Protein AF-A0A6A5E9G1-F1 (afdb_monomer)

Secondary structure (DSSP, 8-state):
-HHHHHHHHHHHHHHHHTT-TT--HHHHHHHHHHHHHHHHHHHHHHHHHHHHHHHHHHHHHHHHHHHHHHHHHHHH-S------S---------PPPPHHHHHHHHHHHHHTT---S---HHHHHHHHHHHSPPGGGSHHHHTSS--HHHHHHHHHHHHHTTS---HHHHHHHHHHHHHHHTT-PPPPTT-STTTGGG-

Mean predicted aligned error: 19.51 Å

Sequence (199 aa):
MEKMWWKEREKKWKDREKGNRNVTETEYKAKATRDRRRWEKTTAVKIWRESITKMRKEKARDKRRCRAQTVKGKAECLGHHQPSPVKLVHTEGMAGLSSYAVRMARLSAQIFGGVVRPTDSRSMKVVQLFQEPPMAQRKEVYDWYPQHKIYYSMTQKLRFMGLFRDEHEDFKEEMRRLRKLRGKGKPKKGEGKRAGKKK

Organism: Perca fluviatilis (NCBI:txid8168)

Foldseek 3Di:
DVVVVVVVVVVVVVVVCVPPPDDDPVNVVVVVVVVVVVVVVVVVVVVVVVVVVVVVVVVVVVVVVVVVCVVVVVVPPPDDDDDDDDDPPPDDDPPPDDPVNLVVVLVVCVVVVHDNDPDDPVVVVVVVPVVDDDPCPPCCNPCVDPPVVCVVVVQVVCVVVVNHDDPPVVVVVVVQVVCVVVVNHDDDVCPPPVNVVVD

Radius of gyration: 37.14 Å; Cα contacts (8 Å, |Δi|>4): 32; chains: 1; bounding box: 73×55×103 Å

Solvent-accessible surface area (backbone atoms only — not comparable to full-atom values): 12204 Å² total; per-residue (Å²): 114,70,75,56,57,52,54,55,53,52,49,59,47,55,68,65,46,76,82,53,97,79,75,50,74,66,56,51,56,53,48,54,54,51,52,49,54,52,49,52,50,55,49,50,53,47,53,50,53,52,50,52,55,49,52,54,54,47,54,52,48,51,55,49,49,54,52,50,47,58,54,48,56,67,66,68,70,82,75,79,93,69,92,68,80,85,71,82,78,79,73,94,64,97,64,76,79,51,73,64,56,56,51,51,55,34,50,52,20,56,76,72,72,49,80,57,66,96,68,57,80,76,60,51,48,57,58,53,56,69,72,44,82,53,72,74,74,36,62,77,57,68,61,63,65,75,70,57,69,55,56,53,54,49,53,51,51,33,36,76,70,68,78,39,88,59,68,70,59,52,52,52,50,51,56,47,51,56,33,40,75,72,70,65,45,86,65,60,93,74,66,41,82,72,48,70,69,75,107

Nearest PDB structures (foldseek):
  7pnw-assembly1_Z  TM=9.144E-01  e=1.416E-11  Mus musculus
  7nql-assembly1_Ai  TM=8.970E-01  e=1.619E-11  Sus scrofa
  8any-assembly1_AZ  TM=9.101E-01  e=2.591E-11  Homo sapiens
  3j9m-assembly1_AZ  TM=9.077E-01  e=2.492E-09  Homo sapiens
  6neq-assembly1_i  TM=9.001E-01  e=1.665E-09  Bos taurus

Structure (mmCIF, N/CA/C/O backbone):
data_AF-A0A6A5E9G1-F1
#
_entry.id   AF-A0A6A5E9G1-F1
#
loop_
_atom_site.group_PDB
_atom_site.id
_atom_site.type_symbol
_atom_site.label_atom_id
_atom_site.label_alt_id
_atom_site.label_comp_id
_atom_site.label_asym_id
_atom_site.label_entity_id
_atom_site.label_seq_id
_atom_site.pdbx_PDB_ins_code
_atom_site.Cartn_x
_atom_site.Cartn_y
_atom_site.Cartn_z
_atom_site.occupancy
_atom_site.B_iso_or_equiv
_atom_site.auth_seq_id
_atom_site.auth_comp_id
_atom_site.auth_asym_id
_atom_site.auth_atom_id
_atom_site.pdbx_PDB_model_num
ATOM 1 N N . MET A 1 1 ? 26.509 -22.694 36.488 1.00 51.72 1 MET A N 1
ATOM 2 C CA . MET A 1 1 ? 27.414 -21.716 37.139 1.00 51.72 1 MET A CA 1
ATOM 3 C C . MET A 1 1 ? 26.719 -20.419 37.573 1.00 51.72 1 MET A C 1
ATOM 5 O O . MET A 1 1 ? 26.995 -19.957 38.669 1.00 51.72 1 MET A O 1
ATOM 9 N N . GLU A 1 2 ? 25.774 -19.853 36.812 1.00 49.72 2 GLU A N 1
ATOM 10 C CA . GLU A 1 2 ? 25.113 -18.569 37.157 1.00 49.72 2 GLU A CA 1
ATOM 11 C C . GLU A 1 2 ? 24.300 -18.575 38.467 1.00 49.72 2 GLU A C 1
ATOM 13 O O . GLU A 1 2 ? 24.292 -17.585 39.197 1.00 49.72 2 GLU A O 1
ATOM 18 N N . LYS A 1 3 ? 23.663 -19.705 38.811 1.00 51.22 3 LYS A N 1
ATOM 19 C CA . LYS A 1 3 ? 22.905 -19.855 40.068 1.00 51.22 3 LYS A CA 1
ATOM 20 C C . LYS A 1 3 ? 23.791 -19.792 41.323 1.00 51.22 3 LYS A C 1
ATOM 22 O O . LYS A 1 3 ? 23.301 -19.404 42.377 1.00 51.22 3 LYS A O 1
ATOM 27 N N . MET A 1 4 ? 25.073 -20.160 41.218 1.00 56.62 4 MET A N 1
ATOM 28 C CA . MET A 1 4 ? 26.020 -20.110 42.344 1.00 56.62 4 MET A CA 1
ATOM 29 C C . MET A 1 4 ? 26.539 -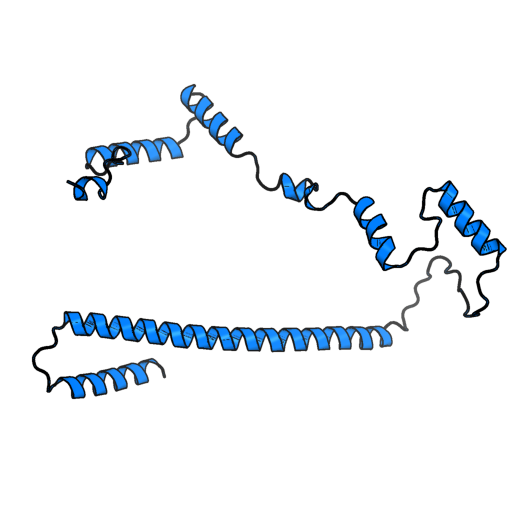18.688 42.571 1.00 56.62 4 MET A C 1
ATOM 31 O O . MET A 1 4 ? 26.530 -18.211 43.701 1.00 56.62 4 MET A O 1
ATOM 35 N N . TRP A 1 5 ? 26.856 -17.971 41.489 1.00 63.62 5 TRP A N 1
ATOM 36 C CA . TRP A 1 5 ? 27.299 -16.575 41.552 1.00 63.62 5 TRP A CA 1
ATOM 37 C C . TRP A 1 5 ? 26.243 -15.645 42.169 1.00 63.62 5 TRP A C 1
ATOM 39 O O . TRP A 1 5 ? 26.570 -14.773 42.973 1.00 63.62 5 TRP A O 1
ATOM 49 N N . TRP A 1 6 ? 24.958 -15.857 41.852 1.00 60.50 6 TRP A N 1
ATOM 50 C CA . TRP A 1 6 ? 23.866 -15.090 42.461 1.00 60.50 6 TRP A CA 1
ATOM 51 C C . TRP A 1 6 ? 23.705 -15.368 43.959 1.00 60.50 6 TRP A C 1
ATOM 53 O O . TRP A 1 6 ? 23.570 -14.417 44.726 1.00 60.50 6 TRP A O 1
ATOM 63 N N . LYS A 1 7 ? 23.796 -16.634 44.390 1.00 69.06 7 LYS A N 1
ATOM 64 C CA . LYS A 1 7 ? 23.714 -17.007 45.813 1.00 69.06 7 LYS A CA 1
ATOM 65 C C . LYS A 1 7 ? 24.861 -16.421 46.641 1.00 69.06 7 LYS A C 1
ATOM 67 O O . LYS A 1 7 ? 24.645 -15.966 47.761 1.00 69.06 7 LYS A O 1
ATOM 72 N N . GLU A 1 8 ? 26.070 -16.391 46.090 1.00 69.62 8 GLU A N 1
ATOM 73 C CA . GLU A 1 8 ? 27.258 -15.863 46.768 1.00 69.62 8 GLU A CA 1
ATOM 74 C C . GLU A 1 8 ? 27.225 -14.330 46.890 1.00 69.62 8 GLU A C 1
ATOM 76 O O . GLU A 1 8 ? 27.566 -13.760 47.929 1.00 69.62 8 GLU A O 1
ATOM 81 N N . ARG A 1 9 ? 26.711 -13.651 45.858 1.00 64.81 9 ARG A N 1
ATOM 82 C CA . ARG A 1 9 ? 26.512 -12.197 45.858 1.00 64.81 9 ARG A CA 1
ATOM 83 C C . ARG A 1 9 ? 25.371 -11.766 46.782 1.00 64.81 9 ARG A C 1
ATOM 85 O O . ARG A 1 9 ? 25.482 -10.736 47.441 1.00 64.81 9 ARG A O 1
ATOM 92 N N . GLU A 1 10 ? 24.313 -12.570 46.866 1.00 64.75 10 GLU A N 1
ATOM 93 C CA . GLU A 1 10 ? 23.197 -12.372 47.795 1.00 64.75 10 GLU A CA 1
ATOM 94 C C . GLU A 1 10 ? 23.641 -12.551 49.256 1.00 64.75 10 GLU A C 1
ATOM 96 O O . GLU A 1 10 ? 23.274 -11.742 50.108 1.00 64.75 10 GLU A O 1
ATOM 101 N N . LYS A 1 11 ? 24.510 -13.534 49.536 1.00 71.25 11 LYS A N 1
ATOM 102 C CA . LYS A 1 11 ? 25.129 -13.742 50.856 1.00 71.25 11 LYS A CA 1
ATOM 103 C C . LYS A 1 11 ? 26.021 -12.560 51.260 1.00 71.25 11 LYS A C 1
ATOM 105 O O . LYS A 1 11 ? 25.801 -11.957 52.305 1.00 71.25 11 LYS A O 1
ATOM 110 N N . LYS A 1 12 ? 26.935 -12.140 50.376 1.00 68.88 12 LYS A N 1
ATOM 111 C CA . LYS A 1 12 ? 27.856 -11.010 50.610 1.00 68.88 12 LYS A CA 1
ATOM 112 C C . LYS A 1 12 ? 27.134 -9.671 50.808 1.00 68.88 12 LYS A C 1
ATOM 114 O O . LYS A 1 12 ? 27.642 -8.785 51.489 1.00 68.88 12 LYS A O 1
ATOM 119 N N . TRP A 1 13 ? 25.958 -9.510 50.204 1.00 62.34 13 TRP A N 1
ATOM 120 C CA . TRP A 1 13 ? 25.121 -8.326 50.379 1.00 62.34 13 TRP A CA 1
ATOM 121 C C . TRP A 1 13 ? 24.325 -8.370 51.694 1.00 62.34 13 TRP A C 1
ATOM 123 O O . TRP A 1 13 ? 24.315 -7.377 52.419 1.00 62.34 13 TRP A O 1
ATOM 133 N N . LYS A 1 14 ? 23.755 -9.531 52.059 1.00 62.75 14 LYS A N 1
ATOM 134 C CA . LYS A 1 14 ? 23.101 -9.750 53.366 1.00 62.75 14 LYS A CA 1
ATOM 135 C C . LYS A 1 14 ? 24.055 -9.529 54.544 1.00 62.75 14 LYS A C 1
ATOM 137 O O . LYS A 1 14 ? 23.643 -8.968 55.554 1.00 62.75 14 LYS A O 1
ATOM 142 N N . ASP A 1 15 ? 25.326 -9.897 54.403 1.00 64.19 15 ASP A N 1
ATOM 143 C CA . ASP A 1 15 ? 26.338 -9.673 55.443 1.00 64.19 15 ASP A CA 1
ATOM 144 C C . ASP A 1 15 ? 26.784 -8.199 55.545 1.00 64.19 15 ASP A C 1
ATOM 146 O O . ASP A 1 15 ? 27.193 -7.756 56.614 1.00 64.19 15 ASP A O 1
ATOM 150 N N . ARG A 1 16 ? 26.638 -7.405 54.471 1.00 61.94 16 ARG A N 1
ATOM 151 C CA . ARG A 1 16 ? 26.974 -5.967 54.447 1.00 61.94 16 ARG A CA 1
ATOM 152 C C . ARG A 1 16 ? 25.869 -5.071 55.017 1.00 61.94 16 ARG A C 1
ATOM 154 O O . ARG A 1 16 ? 26.175 -4.001 55.532 1.00 61.94 16 ARG A O 1
ATOM 161 N N . GLU A 1 17 ? 24.602 -5.484 54.924 1.00 57.06 17 GLU A N 1
ATOM 162 C CA . GLU A 1 17 ? 23.451 -4.693 55.401 1.00 57.06 17 GLU A CA 1
ATOM 163 C C . GLU A 1 17 ? 22.934 -5.085 56.796 1.00 57.06 17 GLU A C 1
ATOM 165 O O . GLU A 1 17 ? 22.152 -4.335 57.373 1.00 57.06 17 GLU A O 1
ATOM 170 N N . LYS A 1 18 ? 23.447 -6.159 57.420 1.00 54.56 18 LYS A N 1
ATOM 171 C CA . LYS A 1 18 ? 23.187 -6.473 58.845 1.00 54.56 18 LYS A CA 1
ATOM 172 C C . LYS A 1 18 ? 23.557 -5.338 59.819 1.00 54.56 18 LYS A C 1
ATOM 174 O O . LYS A 1 18 ? 23.082 -5.340 60.949 1.00 54.56 18 LYS A O 1
ATOM 179 N N . GLY A 1 19 ? 24.372 -4.370 59.392 1.00 54.94 19 GLY A N 1
ATOM 180 C CA . GLY A 1 19 ? 24.720 -3.177 60.170 1.00 54.94 19 GLY A CA 1
ATOM 181 C C . GLY A 1 19 ? 23.793 -1.968 59.983 1.00 54.94 19 GLY A C 1
ATOM 182 O O . GLY A 1 19 ? 23.960 -0.985 60.697 1.00 54.94 19 GLY A O 1
ATOM 183 N N . ASN A 1 20 ? 22.829 -1.999 59.053 1.00 57.06 20 ASN A N 1
ATOM 184 C CA . ASN A 1 20 ? 22.021 -0.828 58.698 1.00 57.06 20 ASN A CA 1
ATOM 185 C C . ASN A 1 20 ? 20.531 -1.103 58.960 1.00 57.06 20 ASN A C 1
ATOM 187 O O . ASN A 1 20 ? 19.831 -1.696 58.145 1.00 57.06 20 ASN A O 1
ATOM 191 N N . ARG A 1 21 ? 20.043 -0.686 60.134 1.00 54.59 21 ARG A N 1
ATOM 192 C CA . ARG A 1 21 ? 18.727 -1.056 60.696 1.00 54.59 21 ARG A CA 1
ATOM 193 C C . ARG A 1 21 ? 17.488 -0.475 59.982 1.00 54.59 21 ARG A C 1
ATOM 195 O O . ARG A 1 21 ? 16.383 -0.718 60.447 1.00 54.59 21 ARG A O 1
ATOM 202 N N . ASN A 1 22 ? 17.642 0.236 58.859 1.00 57.81 22 ASN A N 1
ATOM 203 C CA . ASN A 1 22 ? 16.575 1.065 58.270 1.00 57.81 22 ASN A CA 1
ATOM 204 C C . ASN A 1 22 ? 16.233 0.769 56.795 1.00 57.81 22 ASN A C 1
ATOM 206 O O . ASN A 1 22 ? 15.601 1.601 56.153 1.00 57.81 22 ASN A O 1
ATOM 210 N N . VAL A 1 23 ? 16.629 -0.375 56.224 1.00 58.41 23 VAL A N 1
ATOM 211 C CA . VAL A 1 23 ? 16.223 -0.732 54.848 1.00 58.41 23 VAL A CA 1
ATOM 212 C C . VAL A 1 23 ? 14.938 -1.553 54.896 1.00 58.41 23 VAL A C 1
ATOM 214 O O . VAL A 1 23 ? 14.912 -2.667 55.418 1.00 58.41 23 VAL A O 1
ATOM 217 N N . THR A 1 24 ? 13.856 -1.001 54.348 1.00 65.69 24 THR A N 1
ATOM 218 C CA . THR A 1 24 ? 12.564 -1.700 54.277 1.00 65.69 24 THR A CA 1
ATOM 219 C C . THR A 1 24 ? 12.620 -2.837 53.247 1.00 65.69 24 THR A C 1
ATOM 221 O O . THR A 1 24 ? 13.265 -2.731 52.201 1.00 65.69 24 THR A O 1
ATOM 224 N N . GLU A 1 25 ? 11.916 -3.945 53.496 1.00 63.28 25 GLU A N 1
ATOM 225 C CA . GLU A 1 25 ? 11.906 -5.131 52.616 1.00 63.28 25 GLU A CA 1
ATOM 226 C C . GLU A 1 25 ? 11.485 -4.800 51.163 1.00 63.28 25 GLU A C 1
ATOM 228 O O . GLU A 1 25 ? 11.871 -5.465 50.194 1.00 63.28 25 GLU A O 1
ATOM 233 N N . THR A 1 26 ? 10.725 -3.717 50.998 1.00 65.25 26 THR A N 1
ATOM 234 C CA . THR A 1 26 ? 10.309 -3.134 49.720 1.00 65.25 26 THR A CA 1
ATOM 235 C C . THR A 1 26 ? 11.462 -2.513 48.932 1.00 65.25 26 THR A C 1
ATOM 237 O O . THR A 1 26 ? 11.550 -2.709 47.717 1.00 65.25 26 THR A O 1
ATOM 240 N N . GLU A 1 27 ? 12.383 -1.816 49.596 1.00 70.38 27 GLU A N 1
ATOM 241 C CA . GLU A 1 27 ? 13.568 -1.231 48.958 1.00 70.38 27 GLU A CA 1
ATOM 242 C C . GLU A 1 27 ? 14.562 -2.312 48.535 1.00 70.38 27 GLU A C 1
ATOM 244 O O . GLU A 1 27 ? 15.142 -2.230 47.447 1.00 70.38 27 GLU A O 1
ATOM 249 N N . TYR A 1 28 ? 14.677 -3.384 49.327 1.00 65.62 28 TYR A N 1
ATOM 250 C CA . TYR A 1 28 ? 15.467 -4.558 48.964 1.00 65.62 28 TYR A CA 1
ATOM 251 C C . TYR A 1 28 ? 14.969 -5.202 47.665 1.00 65.62 28 TYR A C 1
ATOM 253 O O . TYR A 1 28 ? 15.734 -5.368 46.707 1.00 65.62 28 TYR A O 1
ATOM 261 N N . LYS A 1 29 ? 13.665 -5.499 47.582 1.00 72.00 29 LYS A N 1
ATOM 262 C CA . LYS A 1 29 ? 13.046 -6.093 46.383 1.00 72.00 29 LYS A CA 1
ATOM 263 C C . LYS A 1 29 ? 13.169 -5.163 45.165 1.00 72.00 29 LYS A C 1
ATOM 265 O O . LYS A 1 29 ? 13.445 -5.623 44.051 1.00 72.00 29 LYS A O 1
ATOM 270 N N . ALA A 1 30 ? 13.052 -3.847 45.355 1.00 74.19 30 ALA A N 1
ATOM 271 C CA . ALA A 1 30 ? 13.231 -2.861 44.287 1.00 74.19 30 ALA A CA 1
ATOM 272 C C . ALA A 1 30 ? 14.689 -2.759 43.787 1.00 74.19 30 ALA A C 1
ATOM 274 O O . ALA A 1 30 ? 14.929 -2.605 42.585 1.00 74.19 30 ALA A O 1
ATOM 275 N N . LYS A 1 31 ? 15.681 -2.881 44.676 1.00 74.94 31 LYS A N 1
ATOM 276 C CA . LYS A 1 31 ? 17.110 -2.852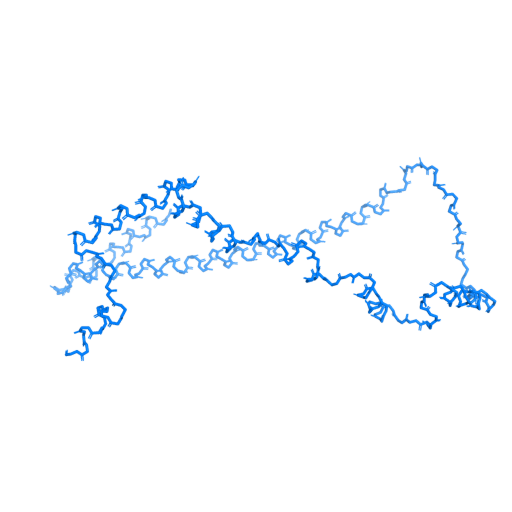 44.320 1.00 74.94 31 LYS A CA 1
ATOM 277 C C . LYS A 1 31 ? 17.546 -4.152 43.637 1.00 74.94 31 LYS A C 1
ATOM 279 O O . LYS A 1 31 ? 18.160 -4.099 42.572 1.00 74.94 31 LYS A O 1
ATOM 284 N N . ALA A 1 32 ? 17.112 -5.303 44.154 1.00 71.56 32 ALA A N 1
ATOM 285 C CA . ALA A 1 32 ? 17.384 -6.617 43.566 1.00 71.56 32 ALA A CA 1
ATOM 286 C C . ALA A 1 32 ? 16.815 -6.754 42.140 1.00 71.56 32 ALA A C 1
ATOM 288 O O . ALA A 1 32 ? 17.486 -7.257 41.237 1.00 71.56 32 ALA A O 1
ATOM 289 N N . THR A 1 33 ? 15.603 -6.243 41.895 1.00 72.62 33 THR A N 1
ATOM 290 C CA . THR A 1 33 ? 15.000 -6.236 40.548 1.00 72.62 33 THR A CA 1
ATOM 291 C C . THR A 1 33 ? 15.724 -5.296 39.581 1.00 72.62 33 THR A C 1
ATOM 293 O O . THR A 1 33 ? 15.878 -5.623 38.401 1.00 72.62 33 THR A O 1
ATOM 296 N N . ARG A 1 34 ? 16.219 -4.147 40.062 1.00 73.50 34 ARG A N 1
ATOM 297 C CA . ARG A 1 34 ? 17.014 -3.201 39.263 1.00 73.50 34 ARG A CA 1
ATOM 298 C C . ARG A 1 34 ? 18.367 -3.794 38.863 1.00 73.50 34 ARG A C 1
ATOM 300 O O . ARG A 1 34 ? 18.748 -3.689 37.695 1.00 73.50 34 ARG A O 1
ATOM 307 N N . ASP A 1 35 ? 19.047 -4.463 39.789 1.00 73.94 35 ASP A N 1
ATOM 308 C CA . ASP A 1 35 ? 20.335 -5.113 39.532 1.00 73.94 35 ASP A CA 1
ATOM 309 C C . ASP A 1 35 ? 20.199 -6.340 38.625 1.00 73.94 35 ASP A C 1
ATOM 311 O O . ASP A 1 35 ? 21.019 -6.524 37.722 1.00 73.94 35 ASP A O 1
ATOM 315 N N . ARG A 1 36 ? 19.115 -7.116 38.763 1.00 69.50 36 ARG A N 1
ATOM 316 C CA . ARG A 1 36 ? 18.784 -8.205 37.833 1.00 69.50 36 ARG A CA 1
ATOM 3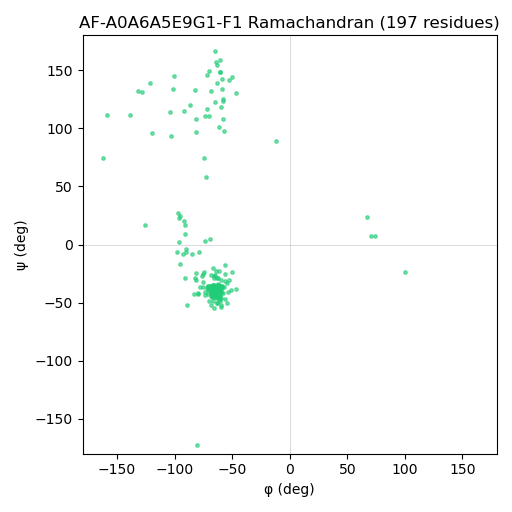17 C C . ARG A 1 36 ? 18.566 -7.694 36.409 1.00 69.50 36 ARG A C 1
ATOM 319 O O . ARG A 1 36 ? 19.201 -8.194 35.487 1.00 69.50 36 ARG A O 1
ATOM 326 N N . ARG A 1 37 ? 17.766 -6.636 36.226 1.00 70.19 37 ARG A N 1
ATOM 327 C CA . ARG A 1 37 ? 17.558 -6.007 34.906 1.00 70.19 37 ARG A CA 1
ATOM 328 C C . ARG A 1 37 ? 18.848 -5.439 34.316 1.00 70.19 37 ARG A C 1
ATOM 330 O O . ARG A 1 37 ? 19.032 -5.467 33.102 1.00 70.19 37 ARG A O 1
ATOM 337 N N . ARG A 1 38 ? 19.740 -4.893 35.148 1.00 73.62 38 ARG A N 1
ATOM 338 C CA . ARG A 1 38 ? 21.049 -4.390 34.703 1.00 73.62 38 ARG A CA 1
ATOM 339 C C . ARG A 1 38 ? 21.941 -5.538 34.226 1.00 73.62 38 ARG A C 1
ATOM 341 O O . ARG A 1 38 ? 22.560 -5.400 33.176 1.00 73.62 38 ARG A O 1
ATOM 348 N N . TRP A 1 39 ? 21.964 -6.656 34.949 1.00 73.19 39 TRP A N 1
ATOM 349 C CA . TRP A 1 39 ? 22.729 -7.845 34.572 1.00 73.19 39 TRP A CA 1
ATOM 350 C C . TRP A 1 39 ? 22.173 -8.532 33.318 1.00 73.19 39 TRP A C 1
ATOM 352 O O . TRP A 1 39 ? 22.950 -8.882 32.435 1.00 73.19 39 TRP A O 1
ATOM 362 N N . GLU A 1 40 ? 20.848 -8.644 33.180 1.00 71.31 40 GLU A N 1
ATOM 363 C CA . GLU A 1 40 ? 20.186 -9.162 31.969 1.00 71.31 40 GLU A CA 1
ATOM 364 C C . GLU A 1 40 ? 20.496 -8.284 30.745 1.00 71.31 40 GLU A C 1
ATOM 366 O O . GLU A 1 40 ? 20.772 -8.793 29.663 1.00 71.31 40 GLU A O 1
ATOM 371 N N . LYS A 1 41 ? 20.547 -6.954 30.911 1.00 74.44 41 LYS A N 1
ATOM 372 C CA . LYS A 1 41 ? 20.967 -6.040 29.837 1.00 74.44 41 LYS A CA 1
ATOM 373 C C . LYS A 1 41 ? 22.430 -6.236 29.445 1.00 74.44 41 LYS A C 1
ATOM 375 O O . LYS A 1 41 ? 22.733 -6.251 28.256 1.00 74.44 41 LYS A O 1
ATOM 380 N N . THR A 1 42 ? 23.346 -6.383 30.403 1.00 77.88 42 THR A N 1
ATOM 381 C CA . THR A 1 42 ? 24.772 -6.559 30.082 1.00 77.88 42 THR A CA 1
ATOM 382 C C . THR A 1 42 ? 25.062 -7.926 29.465 1.00 77.88 42 THR A C 1
ATOM 384 O O . THR A 1 42 ? 25.852 -8.003 28.524 1.00 77.88 42 THR A O 1
ATOM 387 N N . THR A 1 43 ? 24.395 -8.990 29.920 1.00 79.69 43 THR A N 1
ATOM 388 C CA . THR A 1 43 ? 24.488 -10.326 29.303 1.00 79.69 43 THR A CA 1
ATOM 389 C C . THR A 1 43 ? 23.851 -10.356 27.919 1.00 79.69 43 THR A C 1
ATOM 391 O O . THR A 1 43 ? 24.495 -10.829 26.987 1.00 79.69 43 THR A O 1
ATOM 394 N N . ALA A 1 44 ? 22.664 -9.772 27.727 1.00 77.69 44 ALA A N 1
ATOM 395 C CA . ALA A 1 44 ? 22.032 -9.682 26.409 1.00 77.69 44 ALA A CA 1
ATOM 396 C C . ALA A 1 44 ? 22.899 -8.907 25.402 1.00 77.69 44 ALA A C 1
ATOM 398 O O . ALA A 1 44 ? 23.070 -9.342 24.264 1.00 77.69 44 ALA A O 1
ATOM 399 N N . VAL A 1 45 ? 23.518 -7.799 25.826 1.00 77.62 45 VAL A N 1
ATOM 400 C CA . VAL A 1 45 ? 24.459 -7.038 24.985 1.00 77.62 45 VAL A CA 1
ATOM 401 C C . VAL A 1 45 ? 25.701 -7.867 24.643 1.00 77.62 45 VAL A C 1
ATOM 403 O O . VAL A 1 45 ? 26.186 -7.799 23.512 1.00 77.62 45 VAL A O 1
ATOM 406 N N . LYS A 1 46 ? 26.208 -8.676 25.581 1.00 83.44 46 LYS A N 1
ATOM 407 C CA . LYS A 1 46 ? 27.350 -9.569 25.344 1.00 83.44 46 LYS A CA 1
ATOM 408 C C . LYS A 1 46 ? 27.004 -10.675 24.338 1.00 83.44 46 LYS A C 1
ATOM 410 O O . LYS A 1 46 ? 27.714 -10.821 23.346 1.00 83.44 46 LYS A O 1
ATOM 415 N N . ILE A 1 47 ? 25.868 -11.351 24.522 1.00 86.12 47 ILE A N 1
ATOM 416 C CA . ILE A 1 47 ? 25.352 -12.394 23.616 1.00 86.12 47 ILE A CA 1
ATOM 417 C C . ILE A 1 47 ? 25.108 -11.832 22.210 1.00 86.12 47 ILE A C 1
ATOM 419 O O . ILE A 1 47 ? 25.442 -12.468 21.209 1.00 86.12 47 ILE A O 1
ATOM 423 N N . TRP A 1 48 ? 24.566 -10.616 22.109 1.00 85.69 48 TRP A N 1
ATOM 424 C CA . TRP A 1 48 ? 24.336 -9.957 20.825 1.00 85.69 48 TRP A CA 1
ATOM 425 C C . TRP A 1 48 ? 25.649 -9.623 20.100 1.00 85.69 48 TRP A C 1
ATOM 427 O O . TRP A 1 48 ? 25.786 -9.908 18.908 1.00 85.69 48 TRP A O 1
ATOM 437 N N . ARG A 1 49 ? 26.659 -9.099 20.813 1.00 79.44 49 ARG A N 1
ATOM 438 C CA . ARG A 1 49 ? 28.000 -8.853 20.245 1.00 79.44 49 ARG A CA 1
ATOM 439 C C . ARG A 1 49 ? 28.669 -10.150 19.780 1.00 79.44 49 ARG A C 1
ATOM 441 O O . ARG A 1 49 ? 29.222 -10.194 18.681 1.00 79.44 49 ARG A O 1
ATOM 448 N N . GLU A 1 50 ? 28.578 -11.218 20.567 1.00 85.25 50 GLU A N 1
ATOM 449 C CA . GLU A 1 50 ? 29.094 -12.543 20.201 1.00 85.25 50 GLU A CA 1
ATOM 450 C C . GLU A 1 50 ? 28.370 -13.110 18.969 1.00 85.25 50 GLU A C 1
ATOM 452 O O . GLU A 1 50 ? 29.020 -13.569 18.029 1.00 85.25 50 GLU A O 1
ATOM 457 N N . SER A 1 51 ? 27.047 -12.959 18.889 1.00 83.25 51 SER A N 1
ATOM 458 C CA . SER A 1 51 ? 26.252 -13.389 17.730 1.00 83.25 51 SER A CA 1
ATOM 459 C C . SER A 1 51 ? 26.634 -12.637 16.452 1.00 83.25 51 SER A C 1
ATOM 461 O O . SER A 1 51 ? 26.796 -13.249 15.395 1.00 83.25 51 SER A O 1
ATOM 463 N N . ILE A 1 52 ? 26.873 -11.324 16.536 1.00 83.56 52 ILE A N 1
ATOM 464 C CA . ILE A 1 52 ? 27.340 -10.523 15.393 1.00 83.56 52 ILE A CA 1
ATOM 465 C C . ILE A 1 52 ? 28.718 -10.978 14.916 1.00 83.56 52 ILE A C 1
ATOM 467 O O . ILE A 1 52 ? 28.943 -11.115 13.710 1.00 83.56 52 ILE A O 1
ATOM 471 N N . THR A 1 53 ? 29.656 -11.215 15.835 1.00 86.19 53 THR A N 1
ATOM 472 C CA . THR A 1 53 ? 30.998 -11.678 15.452 1.00 86.19 53 THR A CA 1
ATOM 473 C C . THR A 1 53 ? 30.962 -13.086 14.853 1.00 86.19 53 THR A C 1
ATOM 475 O O . THR A 1 53 ? 31.679 -13.344 13.883 1.00 86.19 53 THR A O 1
ATOM 478 N N . LYS A 1 54 ? 30.073 -13.965 15.341 1.00 86.94 54 LYS A N 1
ATOM 479 C CA . LYS A 1 54 ? 29.824 -15.295 14.768 1.00 86.94 54 LYS A CA 1
ATOM 480 C C . LYS A 1 54 ? 29.270 -15.199 13.343 1.00 86.94 54 LYS A C 1
ATOM 482 O O . LYS A 1 54 ? 29.884 -15.757 12.436 1.00 86.94 54 LYS A O 1
ATOM 487 N N . MET A 1 55 ? 28.228 -14.392 13.116 1.00 81.69 55 MET A N 1
ATOM 488 C CA . MET A 1 55 ? 27.665 -14.173 11.774 1.00 81.69 55 MET A CA 1
ATOM 489 C C . MET A 1 55 ? 28.683 -13.591 10.785 1.00 81.69 55 MET A C 1
ATOM 491 O O . MET A 1 55 ? 28.712 -13.977 9.617 1.00 81.69 55 MET A O 1
ATOM 495 N N . ARG A 1 56 ? 29.554 -12.672 11.229 1.00 84.31 56 ARG A N 1
ATOM 496 C CA . ARG A 1 56 ? 30.623 -12.119 10.377 1.00 84.31 56 ARG A CA 1
ATOM 497 C C . ARG A 1 56 ? 31.653 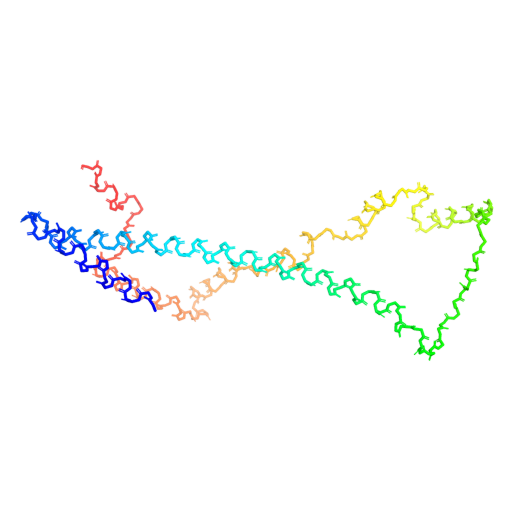-13.183 9.981 1.00 84.31 56 ARG A C 1
ATOM 499 O O . ARG A 1 56 ? 32.061 -13.221 8.822 1.00 84.31 56 ARG A O 1
ATOM 506 N N . LYS A 1 57 ? 32.053 -14.057 10.912 1.00 84.50 57 LYS A N 1
ATOM 507 C CA . LYS A 1 57 ? 32.971 -15.178 10.634 1.00 84.50 57 LYS A CA 1
ATOM 508 C C . LYS A 1 57 ? 32.344 -16.226 9.709 1.00 84.50 57 LYS A C 1
ATOM 510 O O . LYS A 1 57 ? 33.051 -16.809 8.893 1.00 84.50 57 LYS A O 1
ATOM 515 N N . GLU A 1 58 ? 31.042 -16.455 9.830 1.00 84.00 58 GLU A N 1
ATOM 516 C CA . GLU A 1 58 ? 30.285 -17.397 9.000 1.00 84.00 58 GLU A CA 1
ATOM 517 C C . GLU A 1 58 ? 30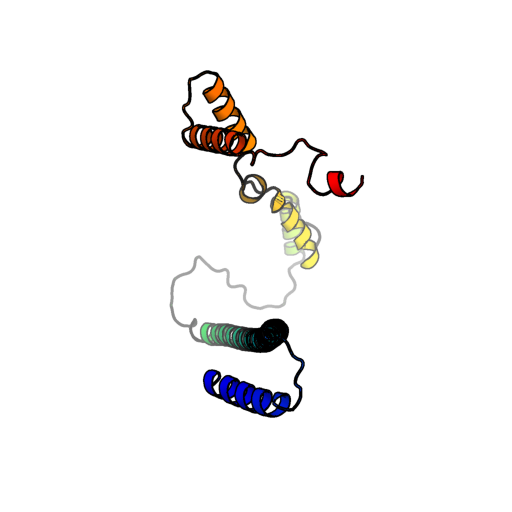.145 -16.888 7.561 1.00 84.00 58 GLU A C 1
ATOM 519 O O . GLU A 1 58 ? 30.598 -17.558 6.639 1.00 84.00 58 GLU A O 1
ATOM 524 N N . LYS A 1 59 ? 29.747 -15.620 7.370 1.00 81.56 59 LYS A N 1
ATOM 525 C CA . LYS A 1 59 ? 29.758 -14.974 6.043 1.00 81.56 59 LYS A CA 1
ATOM 526 C C . LYS A 1 59 ? 31.141 -14.974 5.382 1.00 81.56 59 LYS A C 1
ATOM 528 O O . LYS A 1 59 ? 31.247 -15.119 4.165 1.00 81.56 59 LYS A O 1
ATOM 533 N N . ALA A 1 60 ? 32.215 -14.806 6.158 1.00 78.19 60 ALA A N 1
ATOM 534 C CA . ALA A 1 60 ? 33.579 -14.892 5.634 1.00 78.19 60 ALA A CA 1
ATOM 535 C C . ALA A 1 60 ? 33.950 -16.323 5.198 1.00 78.19 60 ALA A C 1
ATOM 537 O O . ALA A 1 60 ? 34.649 -16.487 4.195 1.00 78.19 60 ALA A O 1
ATOM 538 N N . ARG A 1 61 ? 33.465 -17.350 5.912 1.00 73.31 61 ARG A N 1
ATOM 539 C CA . ARG A 1 61 ? 33.612 -18.763 5.528 1.00 73.31 61 ARG A CA 1
ATOM 540 C C . ARG A 1 61 ? 32.823 -19.092 4.263 1.00 73.31 61 ARG A C 1
ATOM 542 O O . ARG A 1 61 ? 33.408 -19.667 3.350 1.00 73.31 61 ARG A O 1
ATOM 549 N N . ASP A 1 62 ? 31.577 -18.643 4.152 1.00 76.50 62 ASP A N 1
ATOM 550 C CA . ASP A 1 62 ? 30.751 -18.866 2.957 1.00 76.50 62 ASP A CA 1
ATOM 551 C C . ASP A 1 62 ? 31.346 -18.191 1.723 1.00 76.50 62 ASP A C 1
ATOM 553 O O . ASP A 1 62 ? 31.441 -18.798 0.658 1.00 76.50 62 ASP A O 1
ATOM 557 N N . LYS A 1 63 ? 31.875 -16.970 1.871 1.00 74.88 63 LYS A N 1
ATOM 558 C CA . LYS A 1 63 ? 32.561 -16.273 0.774 1.00 74.88 63 LYS A CA 1
ATOM 559 C C . LYS A 1 63 ? 33.824 -17.012 0.309 1.00 74.88 63 LYS A C 1
ATOM 561 O O . LYS A 1 63 ? 34.121 -17.013 -0.886 1.00 74.88 63 LYS A O 1
ATOM 566 N N . ARG A 1 64 ? 34.557 -17.663 1.225 1.00 71.56 64 ARG A N 1
ATOM 567 C CA . ARG A 1 64 ? 35.689 -18.546 0.882 1.00 71.56 64 ARG A CA 1
ATOM 568 C C . ARG A 1 64 ? 35.219 -19.848 0.228 1.00 71.56 64 ARG A C 1
ATOM 570 O O . ARG A 1 64 ? 35.845 -20.272 -0.736 1.00 71.56 64 ARG A O 1
ATOM 577 N N . ARG A 1 65 ? 34.115 -20.444 0.693 1.00 67.94 65 ARG A N 1
ATOM 578 C CA . ARG A 1 65 ? 33.536 -21.677 0.132 1.00 67.94 65 ARG A CA 1
ATOM 579 C C . ARG A 1 65 ? 33.003 -21.465 -1.288 1.00 67.94 65 ARG A C 1
ATOM 581 O O . ARG A 1 65 ? 33.339 -22.257 -2.159 1.00 67.94 65 ARG A O 1
ATOM 588 N N . CYS A 1 66 ? 32.305 -20.357 -1.549 1.00 60.03 66 CYS A N 1
ATOM 589 C CA . CYS A 1 66 ? 31.903 -19.962 -2.904 1.00 60.03 66 CYS A CA 1
ATOM 590 C C . CYS A 1 66 ? 33.114 -19.739 -3.816 1.00 60.03 66 CYS A C 1
ATOM 592 O O . CYS A 1 66 ? 33.125 -20.242 -4.933 1.00 60.03 66 CYS A O 1
ATOM 594 N N . ARG A 1 67 ? 34.167 -19.048 -3.341 1.00 59.91 67 ARG A N 1
ATOM 595 C CA . ARG A 1 67 ? 35.405 -18.887 -4.127 1.00 59.91 67 ARG A CA 1
ATOM 596 C C . ARG A 1 67 ? 36.080 -20.227 -4.426 1.00 59.91 67 ARG A C 1
ATOM 598 O O . ARG A 1 67 ? 36.490 -20.450 -5.560 1.00 59.91 67 ARG A O 1
ATOM 605 N N . ALA A 1 68 ? 36.160 -21.127 -3.447 1.00 59.91 68 ALA A N 1
ATOM 606 C CA . ALA A 1 68 ? 36.728 -22.460 -3.633 1.00 59.91 68 ALA A CA 1
ATOM 607 C C . ALA A 1 68 ? 35.901 -23.313 -4.611 1.00 59.91 68 ALA A C 1
ATOM 609 O O . ALA A 1 68 ? 36.480 -24.008 -5.437 1.00 59.91 68 ALA A O 1
ATOM 610 N N . GLN A 1 69 ? 34.568 -23.208 -4.581 1.00 59.69 69 GLN A N 1
ATOM 611 C CA . GLN A 1 69 ? 33.679 -23.870 -5.541 1.00 59.69 69 GLN A CA 1
ATOM 612 C C . GLN A 1 69 ? 33.803 -23.293 -6.954 1.00 59.69 69 GLN A C 1
ATOM 614 O O . GLN A 1 69 ? 33.789 -24.061 -7.904 1.00 59.69 69 GLN A O 1
ATOM 619 N N . THR A 1 70 ? 34.017 -21.984 -7.130 1.00 56.94 70 THR A N 1
ATOM 620 C CA . THR A 1 70 ? 34.320 -21.426 -8.463 1.00 56.94 70 THR A CA 1
ATOM 621 C C . THR A 1 70 ? 35.688 -21.840 -9.002 1.00 56.94 70 THR A C 1
ATOM 623 O O . THR A 1 70 ? 35.857 -21.871 -10.214 1.00 56.94 70 THR A O 1
ATOM 626 N N . VAL A 1 71 ? 36.661 -22.165 -8.142 1.00 56.12 71 VAL A N 1
ATOM 627 C CA . VAL A 1 71 ? 37.988 -22.648 -8.572 1.00 56.12 71 VAL A CA 1
ATOM 628 C C . VAL A 1 71 ? 37.959 -24.156 -8.854 1.00 56.12 71 VAL A C 1
ATOM 630 O O . VAL A 1 71 ? 38.461 -24.576 -9.890 1.00 56.12 71 VAL A O 1
ATOM 633 N N . LYS A 1 72 ? 37.298 -24.964 -8.007 1.00 51.06 72 LYS A N 1
ATOM 634 C CA . LYS A 1 72 ? 37.079 -26.404 -8.253 1.00 51.06 72 LYS A CA 1
ATOM 635 C C . LYS A 1 72 ? 36.118 -26.678 -9.409 1.00 51.06 72 LYS A C 1
ATOM 637 O O . LYS A 1 72 ? 36.425 -27.499 -10.258 1.00 51.06 72 LYS A O 1
ATOM 642 N N . GLY A 1 73 ? 35.019 -25.933 -9.515 1.00 44.50 73 GLY A N 1
ATOM 643 C CA . GLY A 1 73 ? 34.087 -26.020 -10.643 1.00 44.50 73 GLY A CA 1
ATOM 644 C C . GLY A 1 73 ? 34.717 -25.601 -11.975 1.00 44.50 73 GLY A C 1
ATOM 645 O O . GLY A 1 73 ? 34.284 -26.065 -13.022 1.00 44.50 73 GLY A O 1
ATOM 646 N N . LYS A 1 74 ? 35.791 -24.795 -11.951 1.00 44.44 74 LYS A N 1
ATOM 647 C CA . LYS A 1 74 ? 36.616 -24.526 -13.141 1.00 44.44 74 LYS A CA 1
ATOM 648 C C . LYS A 1 74 ? 37.535 -25.694 -13.515 1.00 44.44 74 LYS A C 1
ATOM 650 O O . LYS A 1 74 ? 37.896 -25.798 -14.679 1.00 44.44 74 LYS A O 1
ATOM 655 N N . ALA A 1 75 ? 37.908 -26.545 -12.558 1.00 46.31 75 ALA A N 1
ATOM 656 C CA . ALA A 1 75 ? 38.770 -27.707 -12.775 1.00 46.31 75 ALA A CA 1
ATOM 657 C C . ALA A 1 75 ? 37.982 -28.993 -13.105 1.00 46.31 75 ALA A C 1
ATOM 659 O O . ALA A 1 75 ? 38.486 -29.835 -13.836 1.00 46.31 75 ALA A O 1
ATOM 660 N N . GLU A 1 76 ? 36.743 -29.137 -12.622 1.00 43.38 76 GLU A N 1
ATOM 661 C CA . GLU A 1 76 ? 35.936 -30.362 -12.788 1.00 43.38 76 GLU A CA 1
ATOM 662 C C . GLU A 1 76 ? 35.005 -30.345 -14.025 1.00 43.38 76 GLU A C 1
ATOM 664 O O . GLU A 1 76 ? 34.453 -31.377 -14.386 1.00 43.38 76 GLU A O 1
ATOM 669 N N . CYS A 1 77 ? 34.864 -29.221 -14.744 1.00 36.81 77 CYS A N 1
ATOM 670 C CA . CYS A 1 77 ? 34.003 -29.130 -15.942 1.00 36.81 77 CYS A CA 1
ATOM 671 C C . CYS A 1 77 ? 34.704 -29.454 -17.282 1.00 36.81 77 CYS A C 1
ATOM 673 O O . CYS A 1 77 ? 34.169 -29.121 -18.338 1.00 36.81 77 CYS A O 1
ATOM 675 N N . LEU A 1 78 ? 35.880 -30.095 -17.274 1.00 47.38 78 LEU A N 1
ATOM 676 C CA . LEU A 1 78 ? 36.607 -30.504 -18.494 1.00 47.38 78 LEU A CA 1
ATOM 677 C C . LEU A 1 78 ? 36.375 -31.967 -18.908 1.00 47.38 78 LEU A C 1
ATOM 679 O O . LEU A 1 78 ? 37.205 -32.563 -19.588 1.00 47.38 78 LEU A O 1
ATOM 683 N N . GLY A 1 79 ? 35.234 -32.556 -18.557 1.00 47.16 79 GLY A N 1
ATOM 684 C CA . GLY A 1 79 ? 34.932 -33.915 -18.993 1.00 47.16 79 GLY A CA 1
ATOM 685 C C . GLY A 1 79 ? 33.465 -34.269 -18.880 1.00 47.16 79 GLY A C 1
ATOM 686 O O . GLY A 1 79 ? 33.115 -35.012 -17.986 1.00 47.16 79 GLY A O 1
ATOM 687 N N . HIS A 1 80 ? 32.621 -33.757 -19.776 1.00 40.09 80 HIS A N 1
ATOM 688 C CA . HIS A 1 80 ? 31.410 -34.450 -20.227 1.00 40.09 80 HIS A CA 1
ATOM 689 C C . HIS A 1 80 ? 30.976 -33.867 -21.577 1.00 40.09 80 HIS A C 1
ATOM 691 O O . HIS A 1 80 ? 30.583 -32.708 -21.700 1.00 40.09 80 HIS A O 1
ATOM 697 N N . HIS A 1 81 ? 31.109 -34.706 -22.599 1.00 50.03 81 HIS A N 1
ATOM 698 C CA . HIS A 1 81 ? 30.729 -34.460 -23.979 1.00 50.03 81 HIS A CA 1
ATOM 699 C C . HIS A 1 81 ? 29.196 -34.464 -24.089 1.00 50.03 81 HIS A C 1
ATOM 701 O O . HIS A 1 81 ? 28.555 -35.485 -23.857 1.00 50.03 81 HIS A O 1
ATOM 707 N N . GLN A 1 82 ? 28.613 -33.326 -24.459 1.00 41.16 82 GLN A N 1
ATOM 708 C CA . GLN A 1 82 ? 27.266 -33.209 -25.022 1.00 41.16 82 GLN A CA 1
ATOM 709 C C . GLN A 1 82 ? 27.387 -32.311 -26.262 1.00 41.16 82 GLN A C 1
ATOM 711 O O . GLN A 1 82 ? 28.042 -31.265 -26.174 1.00 41.16 82 GLN A O 1
ATOM 716 N N . PRO A 1 83 ? 26.822 -32.694 -27.421 1.00 44.03 83 PRO A N 1
ATOM 717 C CA . PRO A 1 83 ? 26.946 -31.910 -28.639 1.00 44.03 83 PRO A CA 1
ATOM 718 C C . PRO A 1 83 ? 26.123 -30.625 -28.503 1.00 44.03 83 PRO A C 1
ATOM 720 O O . PRO A 1 83 ? 24.896 -30.634 -28.438 1.00 44.03 83 PRO A O 1
ATOM 723 N N . SER A 1 84 ? 26.825 -29.498 -28.416 1.00 43.28 84 SER A N 1
ATOM 724 C CA . SER A 1 84 ? 26.231 -28.165 -28.453 1.00 43.28 84 SER A CA 1
ATOM 725 C C . SER A 1 84 ? 25.703 -27.829 -29.851 1.00 43.28 84 SER A C 1
ATOM 727 O O . SER A 1 84 ? 26.338 -28.228 -30.830 1.00 43.28 84 SER A O 1
ATOM 729 N N . PRO A 1 85 ? 24.637 -27.014 -29.969 1.00 46.28 85 PRO A N 1
ATOM 730 C CA . PRO A 1 85 ? 24.281 -26.395 -31.239 1.00 46.28 85 PRO A CA 1
ATOM 731 C C . PRO A 1 85 ? 25.484 -25.573 -31.700 1.00 46.28 85 PRO A C 1
ATOM 733 O O . PRO A 1 85 ? 26.015 -24.791 -30.912 1.00 46.28 85 PRO A O 1
ATOM 736 N N . VAL A 1 86 ? 25.943 -25.848 -32.925 1.00 47.50 86 VAL A N 1
ATOM 737 C CA . VAL A 1 86 ? 27.021 -25.176 -33.671 1.00 47.50 86 VAL A CA 1
ATOM 738 C C . VAL A 1 86 ? 27.468 -23.856 -33.037 1.00 47.50 86 VAL A C 1
ATOM 740 O O . VAL A 1 86 ? 26.960 -22.774 -33.323 1.00 47.50 86 VAL A O 1
ATOM 743 N N . LYS A 1 87 ? 28.442 -23.965 -32.130 1.00 37.00 87 LYS A N 1
ATOM 744 C CA . LYS A 1 87 ? 29.159 -22.820 -31.589 1.00 37.00 87 LYS A CA 1
ATOM 745 C C . LYS A 1 87 ? 30.086 -22.353 -32.698 1.00 37.00 87 LYS A C 1
ATOM 747 O O . LYS A 1 87 ? 31.041 -23.053 -33.023 1.00 37.00 87 LYS A O 1
ATOM 752 N N . LEU A 1 88 ? 29.804 -21.182 -33.266 1.00 39.03 88 LEU A N 1
ATOM 753 C CA . LEU A 1 88 ? 30.801 -20.415 -34.004 1.00 39.03 88 LEU A CA 1
ATOM 754 C C . LEU A 1 88 ? 31.971 -20.158 -33.053 1.00 39.03 88 LEU A C 1
ATOM 756 O O . LEU A 1 88 ? 31.925 -19.279 -32.188 1.00 39.03 88 LEU A O 1
ATOM 760 N N . VAL A 1 89 ? 32.989 -21.000 -33.190 1.00 40.34 89 VAL A N 1
ATOM 761 C CA . VAL A 1 89 ? 34.294 -20.867 -32.560 1.00 40.34 89 VAL A CA 1
ATOM 762 C C . VAL A 1 89 ? 34.882 -19.563 -33.084 1.00 40.34 89 VAL A C 1
ATOM 764 O O . VAL A 1 89 ? 35.327 -19.483 -34.224 1.00 40.34 89 VAL A O 1
ATOM 767 N N . HIS A 1 90 ? 34.821 -18.509 -32.277 1.00 36.97 90 HIS A N 1
ATOM 768 C CA . HIS A 1 90 ? 35.617 -17.318 -32.524 1.00 36.97 90 HIS A CA 1
ATOM 769 C C . HIS A 1 90 ? 37.006 -17.621 -31.969 1.00 36.97 90 HIS A C 1
ATOM 771 O O . HIS A 1 90 ? 37.238 -17.559 -30.764 1.00 36.97 90 HIS A O 1
ATOM 777 N N . THR A 1 91 ? 37.891 -18.051 -32.861 1.00 42.06 91 THR A N 1
ATOM 778 C CA . THR A 1 91 ? 39.333 -18.134 -32.639 1.00 42.06 91 THR A CA 1
ATOM 779 C C . THR A 1 91 ? 39.868 -16.750 -32.292 1.00 42.06 91 THR A C 1
ATOM 781 O O . THR A 1 91 ? 39.531 -15.765 -32.952 1.00 42.06 91 THR A O 1
ATOM 784 N N . GLU A 1 92 ? 40.705 -16.682 -31.262 1.00 44.62 92 GLU A N 1
ATOM 785 C CA . GLU A 1 92 ? 41.446 -15.487 -30.879 1.00 44.62 92 GLU A CA 1
ATOM 786 C C . GLU A 1 92 ? 42.322 -15.005 -32.042 1.00 44.62 92 GLU A C 1
ATOM 788 O O . GLU A 1 92 ? 43.341 -15.595 -32.384 1.00 44.62 92 GLU A O 1
ATOM 793 N N . GLY A 1 93 ? 41.909 -13.890 -32.633 1.00 40.12 93 GLY A N 1
ATOM 794 C CA . GLY A 1 93 ? 42.758 -12.980 -33.377 1.00 40.12 93 GLY A CA 1
ATOM 795 C C . GLY A 1 93 ? 42.325 -11.577 -32.987 1.00 40.12 93 GLY A C 1
ATOM 796 O O . GLY A 1 93 ? 41.215 -11.166 -33.318 1.00 40.12 93 GLY A O 1
ATOM 797 N N . MET A 1 94 ? 43.164 -10.833 -32.261 1.00 47.91 94 MET A N 1
ATOM 798 C CA . MET A 1 94 ? 42.943 -9.403 -32.014 1.00 47.91 94 MET A CA 1
ATOM 799 C C . MET A 1 94 ? 43.222 -8.592 -33.289 1.00 47.91 94 MET A C 1
ATOM 801 O O . MET A 1 94 ? 44.057 -7.694 -33.310 1.00 47.91 94 MET A O 1
ATOM 805 N N . ALA A 1 95 ? 42.513 -8.909 -34.369 1.00 53.69 95 ALA A N 1
ATOM 806 C CA . ALA A 1 95 ? 42.264 -7.973 -35.446 1.00 53.69 95 ALA A CA 1
ATOM 807 C C . ALA A 1 95 ? 41.003 -7.200 -35.046 1.00 53.69 95 ALA A C 1
ATOM 809 O O . ALA A 1 95 ? 39.955 -7.799 -34.799 1.00 53.69 95 ALA A O 1
ATOM 810 N N . GLY A 1 96 ? 41.101 -5.875 -34.917 1.00 70.31 96 GLY A N 1
ATOM 811 C CA . GLY A 1 96 ? 39.923 -5.040 -34.684 1.00 70.31 96 GLY A CA 1
ATOM 812 C C . GLY A 1 96 ? 38.822 -5.368 -35.699 1.00 70.31 96 GLY A C 1
ATOM 813 O O . GLY A 1 96 ? 39.114 -5.696 -36.849 1.00 70.31 96 GLY A O 1
ATOM 814 N N . LEU A 1 97 ? 37.557 -5.308 -35.271 1.00 78.50 97 LEU A N 1
ATOM 815 C CA . LEU A 1 97 ? 36.405 -5.532 -36.151 1.00 78.50 97 LEU A CA 1
ATOM 816 C C . LEU A 1 97 ? 36.579 -4.746 -37.459 1.00 78.50 97 LEU A C 1
ATOM 818 O O . LEU A 1 97 ? 36.856 -3.545 -37.427 1.00 78.50 97 LEU A O 1
ATOM 822 N N . SER A 1 98 ? 36.385 -5.413 -38.603 1.00 91.69 98 SER A N 1
ATOM 823 C CA . SER A 1 98 ? 36.429 -4.752 -39.911 1.00 91.69 98 SER A CA 1
ATOM 824 C C . SER A 1 98 ? 35.496 -3.539 -39.926 1.00 91.69 98 SER A C 1
ATOM 826 O O . SER A 1 98 ? 34.384 -3.587 -39.391 1.00 91.69 98 SER A O 1
ATOM 828 N N . SER A 1 99 ? 35.917 -2.450 -40.578 1.00 90.81 99 SER A N 1
ATOM 829 C CA . SER A 1 99 ? 35.111 -1.225 -40.673 1.00 90.81 99 SER A CA 1
ATOM 830 C C . SER A 1 99 ? 33.708 -1.499 -41.234 1.00 90.81 99 SER A C 1
ATOM 832 O O . SER A 1 99 ? 32.739 -0.869 -40.812 1.00 90.81 99 SER A O 1
ATOM 834 N N . TYR A 1 100 ? 33.582 -2.477 -42.139 1.00 94.12 100 TYR A N 1
ATOM 835 C CA . TYR A 1 100 ? 32.304 -2.940 -42.673 1.00 94.12 100 TYR A CA 1
ATOM 836 C C . TYR A 1 100 ? 31.434 -3.610 -41.603 1.00 94.12 100 TYR A C 1
ATOM 838 O O . TYR A 1 100 ? 30.262 -3.264 -41.478 1.00 94.12 100 TYR A O 1
ATOM 846 N N . ALA A 1 101 ? 32.007 -4.489 -40.776 1.00 93.06 101 ALA A N 1
ATOM 847 C CA . ALA A 1 101 ? 31.288 -5.159 -39.693 1.00 93.06 101 ALA A CA 1
ATOM 848 C C . ALA A 1 101 ? 30.731 -4.153 -38.670 1.00 93.06 101 ALA A C 1
ATOM 850 O O . ALA A 1 101 ? 29.585 -4.273 -38.243 1.00 93.06 101 ALA A O 1
ATOM 851 N N . VAL A 1 102 ? 31.493 -3.102 -38.343 1.00 91.06 102 VAL A N 1
ATOM 852 C CA . VAL A 1 102 ? 31.022 -2.017 -37.461 1.00 91.06 102 VAL A CA 1
ATOM 853 C C . VAL A 1 102 ? 29.871 -1.228 -38.101 1.00 91.06 102 VAL A C 1
ATOM 855 O O . VAL A 1 102 ? 28.915 -0.874 -37.409 1.00 91.06 102 VAL A O 1
ATOM 858 N N . ARG A 1 103 ? 29.922 -0.966 -39.418 1.00 93.25 103 ARG A N 1
ATOM 859 C CA . ARG A 1 103 ? 28.815 -0.318 -40.149 1.00 93.25 103 ARG A CA 1
ATOM 860 C C . ARG A 1 103 ? 27.561 -1.193 -40.166 1.00 93.25 103 ARG A C 1
ATOM 862 O O . ARG A 1 103 ? 26.479 -0.676 -39.908 1.00 93.25 103 ARG A O 1
ATOM 869 N N . MET A 1 104 ? 27.712 -2.497 -40.392 1.00 95.06 104 MET A N 1
ATOM 870 C CA . MET A 1 104 ? 26.600 -3.452 -40.355 1.00 95.06 104 MET A CA 1
ATOM 871 C C . MET A 1 104 ? 25.972 -3.548 -38.962 1.00 95.06 104 MET A C 1
ATOM 873 O O . MET A 1 104 ? 24.753 -3.476 -38.852 1.00 95.06 104 MET A O 1
ATOM 877 N N . ALA A 1 105 ? 26.778 -3.595 -37.896 1.00 92.44 105 ALA A N 1
ATOM 878 C CA . ALA A 1 105 ? 26.281 -3.624 -36.517 1.00 92.44 105 ALA A CA 1
ATOM 879 C C . ALA A 1 105 ? 25.505 -2.349 -36.130 1.00 92.44 105 ALA A C 1
ATOM 881 O O . ALA A 1 105 ? 24.483 -2.415 -35.444 1.00 92.44 105 ALA A O 1
ATOM 882 N N . ARG A 1 106 ? 25.960 -1.173 -36.590 1.00 93.94 106 ARG A N 1
ATOM 883 C CA . ARG A 1 106 ? 25.234 0.095 -36.393 1.00 93.94 106 ARG A CA 1
ATOM 884 C C . ARG A 1 106 ? 23.921 0.120 -37.168 1.00 93.94 106 ARG A C 1
ATOM 886 O O . ARG A 1 106 ? 22.905 0.517 -36.606 1.00 93.94 106 ARG A O 1
ATOM 893 N N . LEU A 1 107 ? 23.944 -0.324 -38.425 1.00 95.44 107 LEU A N 1
ATOM 894 C CA . LEU A 1 107 ? 22.756 -0.397 -39.271 1.00 95.44 107 LEU A CA 1
ATOM 895 C C . LEU A 1 107 ? 21.702 -1.329 -38.662 1.00 95.44 107 LEU A C 1
ATOM 897 O O . LEU A 1 107 ? 20.551 -0.929 -38.526 1.00 95.44 107 LEU A O 1
ATOM 901 N N . SER A 1 108 ? 22.089 -2.527 -38.215 1.00 96.12 108 SER A N 1
ATOM 902 C CA . SER A 1 108 ? 21.160 -3.447 -37.551 1.00 96.12 108 SER A CA 1
ATOM 903 C C . SER A 1 108 ? 20.587 -2.851 -36.264 1.00 96.12 108 SER A C 1
ATOM 905 O O . SER A 1 108 ? 19.385 -2.942 -36.035 1.00 96.12 108 SER A O 1
ATOM 907 N N . ALA A 1 109 ? 21.410 -2.185 -35.444 1.00 94.75 109 ALA A N 1
ATOM 908 C CA . ALA A 1 109 ? 20.925 -1.517 -34.236 1.00 94.75 109 ALA A CA 1
ATOM 909 C C . ALA A 1 109 ? 19.920 -0.401 -34.563 1.00 94.75 109 ALA A C 1
ATOM 911 O O . ALA A 1 109 ? 18.950 -0.232 -33.836 1.00 94.75 109 ALA A O 1
ATOM 912 N N . GLN A 1 110 ? 20.109 0.327 -35.665 1.00 95.31 110 GLN A N 1
ATOM 913 C CA . GLN A 1 110 ? 19.184 1.372 -36.095 1.00 95.31 110 GLN A CA 1
ATOM 914 C C . GLN A 1 110 ? 17.860 0.799 -36.619 1.00 95.31 110 GLN A C 1
ATOM 916 O O . GLN A 1 110 ? 16.803 1.310 -36.262 1.00 95.31 110 GLN A O 1
ATOM 921 N N . ILE A 1 111 ? 17.912 -0.272 -37.418 1.00 97.31 111 ILE A N 1
ATOM 922 C CA . ILE A 1 111 ? 16.720 -0.940 -37.966 1.00 97.31 111 ILE A CA 1
ATOM 923 C C . ILE A 1 111 ? 15.859 -1.526 -36.842 1.00 97.31 111 ILE A C 1
ATOM 925 O O . ILE A 1 111 ? 14.644 -1.357 -36.845 1.00 97.31 111 ILE A O 1
ATOM 929 N N . PHE A 1 112 ? 16.482 -2.182 -35.861 1.00 96.69 112 PHE A N 1
ATOM 930 C CA . PHE A 1 112 ? 15.769 -2.845 -34.766 1.00 96.69 112 PHE A CA 1
ATOM 931 C C . PHE A 1 112 ? 15.545 -1.951 -33.532 1.00 96.69 112 PHE A C 1
ATOM 933 O O . PHE A 1 112 ? 15.121 -2.449 -32.492 1.00 96.69 112 PHE A O 1
ATOM 940 N N . GLY A 1 113 ? 15.834 -0.644 -33.612 1.00 93.75 113 GLY A N 1
ATOM 941 C CA . GLY A 1 113 ? 15.605 0.303 -32.509 1.00 93.75 113 GLY A CA 1
ATOM 942 C C . GLY A 1 113 ? 16.486 0.080 -31.269 1.00 93.75 113 GLY A C 1
ATOM 943 O O . GLY A 1 113 ? 16.118 0.466 -30.162 1.00 93.75 113 GLY A O 1
ATOM 944 N N . GLY A 1 114 ? 17.642 -0.561 -31.437 1.00 91.81 114 GLY A N 1
ATOM 945 C CA . GLY A 1 114 ? 18.657 -0.739 -30.404 1.00 91.81 114 GLY A CA 1
ATOM 946 C C . GLY A 1 114 ? 19.551 0.493 -30.202 1.00 91.81 114 GLY A C 1
ATOM 947 O O . GLY A 1 114 ? 19.352 1.568 -30.768 1.00 91.81 114 GLY A O 1
ATOM 948 N N . VAL A 1 115 ? 20.593 0.337 -29.383 1.00 94.38 115 VAL A N 1
ATOM 949 C CA . VAL A 1 115 ? 21.527 1.429 -29.067 1.00 94.38 115 VAL A CA 1
ATOM 950 C C . VAL A 1 115 ? 22.567 1.578 -30.186 1.00 94.38 115 VAL A C 1
ATOM 952 O O . VAL A 1 115 ? 23.466 0.754 -30.319 1.00 94.38 115 VAL A O 1
ATOM 955 N N . VAL A 1 116 ? 22.458 2.644 -30.988 1.00 93.81 116 VAL A N 1
ATOM 956 C CA . VAL A 1 116 ? 23.344 2.898 -32.148 1.00 93.81 116 VAL A CA 1
ATOM 957 C C . VAL A 1 116 ? 24.716 3.449 -31.741 1.00 93.81 116 VAL A C 1
ATOM 959 O O . VAL A 1 116 ? 25.735 3.145 -32.366 1.00 93.81 116 VAL A O 1
ATOM 962 N N . ARG A 1 117 ? 24.764 4.292 -30.703 1.00 91.06 117 ARG A N 1
ATOM 963 C CA . ARG A 1 117 ? 26.020 4.894 -30.235 1.00 91.06 117 ARG A CA 1
ATOM 964 C C . ARG A 1 117 ? 26.765 3.910 -29.330 1.00 91.06 117 ARG A C 1
ATOM 966 O O . ARG A 1 117 ? 26.145 3.367 -28.416 1.00 91.06 117 ARG A O 1
ATOM 973 N N . PRO A 1 118 ? 28.082 3.705 -29.521 1.00 89.62 118 PRO A N 1
ATOM 974 C CA . PRO A 1 118 ? 28.860 2.890 -28.599 1.00 89.62 118 PRO A CA 1
ATOM 975 C C . PRO A 1 118 ? 28.780 3.531 -27.213 1.00 89.62 118 PRO A C 1
ATOM 977 O O . PRO A 1 118 ? 29.149 4.689 -27.026 1.00 89.62 118 PRO A O 1
ATOM 980 N N . THR A 1 119 ? 28.216 2.794 -26.266 1.00 92.38 119 THR A N 1
ATOM 981 C CA . THR A 1 119 ? 27.820 3.306 -24.955 1.00 92.38 119 THR A CA 1
ATOM 982 C C . THR A 1 119 ? 28.552 2.511 -23.878 1.00 92.38 119 THR A C 1
ATOM 984 O O . THR A 1 119 ? 28.698 1.297 -24.010 1.00 92.38 119 THR A O 1
ATOM 987 N N . ASP A 1 120 ? 29.035 3.178 -22.822 1.00 94.50 120 ASP A N 1
ATOM 988 C CA . ASP A 1 120 ? 29.676 2.490 -21.693 1.00 94.50 120 ASP A CA 1
ATOM 989 C C . ASP A 1 120 ? 28.690 1.513 -21.031 1.00 94.50 120 ASP A C 1
ATOM 991 O O . ASP A 1 120 ? 27.484 1.760 -20.939 1.00 94.50 120 ASP A O 1
ATOM 995 N N . SER A 1 121 ? 29.232 0.425 -20.497 1.00 91.69 121 SER A N 1
ATOM 996 C CA . SER A 1 121 ? 28.542 -0.575 -19.682 1.00 91.69 121 SER A CA 1
ATOM 997 C C . SER A 1 121 ? 27.658 0.037 -18.584 1.00 91.69 121 SER A C 1
ATOM 999 O O . SER A 1 121 ? 26.541 -0.425 -18.354 1.00 91.69 121 SER A O 1
ATOM 1001 N N . ARG A 1 122 ? 28.108 1.123 -17.940 1.00 93.69 122 ARG A N 1
ATOM 1002 C CA . ARG A 1 122 ? 27.336 1.846 -16.915 1.00 93.69 122 ARG A CA 1
ATOM 1003 C C . ARG A 1 122 ? 26.107 2.552 -17.480 1.00 93.69 122 ARG A C 1
ATOM 1005 O O . ARG A 1 122 ? 25.062 2.555 -16.836 1.00 93.69 122 ARG A O 1
ATOM 1012 N N . SER A 1 123 ? 26.216 3.118 -18.677 1.00 93.44 123 SER A N 1
ATOM 1013 C CA . SER A 1 123 ? 25.125 3.836 -19.341 1.00 93.44 123 SER A CA 1
ATOM 1014 C C . SER A 1 123 ? 24.087 2.878 -19.937 1.00 93.44 123 SER A C 1
ATOM 1016 O O . SER A 1 123 ? 22.901 3.199 -19.956 1.00 93.44 123 SER A O 1
ATOM 1018 N N . MET A 1 124 ? 24.487 1.653 -20.304 1.00 94.31 124 MET A N 1
ATOM 1019 C CA . MET A 1 124 ? 23.553 0.589 -20.708 1.00 94.31 124 MET A CA 1
ATOM 1020 C C . MET A 1 124 ? 22.573 0.180 -19.595 1.00 94.31 124 MET A C 1
ATOM 1022 O O . MET A 1 124 ? 21.476 -0.293 -19.891 1.00 94.31 124 MET A O 1
ATOM 1026 N N . LYS A 1 125 ? 22.904 0.429 -18.318 1.00 94.31 125 LYS A N 1
ATOM 1027 C CA . LYS A 1 125 ? 21.980 0.221 -17.191 1.00 94.31 125 LYS A CA 1
ATOM 1028 C C . LYS A 1 125 ? 20.702 1.049 -17.328 1.00 94.31 125 LYS A C 1
ATOM 1030 O O . LYS A 1 125 ? 19.637 0.589 -16.936 1.00 94.31 125 LYS A O 1
ATOM 1035 N N . VAL A 1 126 ? 20.797 2.264 -17.871 1.00 93.88 126 VAL A N 1
ATOM 1036 C CA . VAL A 1 126 ? 19.632 3.142 -18.057 1.00 93.88 126 VAL A CA 1
ATOM 1037 C C . VAL A 1 126 ? 18.668 2.527 -19.065 1.00 93.88 126 VAL A C 1
ATOM 1039 O O . VAL A 1 126 ? 17.470 2.489 -18.817 1.00 93.88 126 VAL A O 1
ATOM 1042 N N . VAL A 1 127 ? 19.198 1.963 -20.153 1.00 94.12 127 VAL A N 1
ATOM 1043 C CA . VAL A 1 127 ? 18.395 1.259 -21.160 1.00 94.12 127 VAL A CA 1
ATOM 1044 C C . VAL A 1 127 ? 17.660 0.078 -20.519 1.00 94.12 127 VAL A C 1
ATOM 1046 O O . VAL A 1 127 ? 16.452 -0.039 -20.682 1.00 94.12 127 VAL A O 1
ATOM 1049 N N . GLN A 1 128 ? 18.346 -0.731 -19.707 1.00 92.88 128 GLN A N 1
ATOM 1050 C CA . GLN A 1 128 ? 17.734 -1.862 -18.990 1.00 92.88 128 GLN A CA 1
ATOM 1051 C C . GLN A 1 128 ? 16.655 -1.429 -17.985 1.00 92.88 128 GLN A C 1
ATOM 1053 O O . GLN A 1 128 ? 15.617 -2.074 -17.874 1.00 92.88 128 GLN A O 1
ATOM 1058 N N . LEU A 1 129 ? 16.868 -0.316 -17.274 1.00 93.38 129 LEU A N 1
ATOM 1059 C CA . LEU A 1 129 ? 15.893 0.224 -16.319 1.00 93.38 129 LEU A CA 1
ATOM 1060 C C . LEU A 1 129 ? 14.575 0.650 -16.974 1.00 93.38 129 LEU A C 1
ATOM 1062 O O . LEU A 1 129 ? 13.553 0.622 -16.299 1.00 93.38 129 LEU A O 1
ATOM 1066 N N . PHE A 1 130 ? 14.604 1.062 -18.243 1.00 93.25 130 PHE A N 1
ATOM 1067 C CA . PHE A 1 130 ? 13.404 1.433 -18.999 1.00 93.25 130 PHE A CA 1
ATOM 1068 C C . PHE A 1 130 ? 12.839 0.291 -19.849 1.00 93.25 130 PHE A C 1
ATOM 1070 O O . PHE A 1 130 ? 11.687 0.365 -20.264 1.00 93.25 130 PHE A O 1
ATOM 1077 N N . GLN A 1 131 ? 13.624 -0.760 -20.104 1.00 93.12 131 GLN A N 1
ATOM 1078 C CA . GLN A 1 131 ? 13.135 -1.984 -20.743 1.00 93.12 131 GLN A CA 1
ATOM 1079 C C . GLN A 1 131 ? 12.148 -2.734 -19.844 1.00 93.12 131 GLN A C 1
ATOM 1081 O O . GLN A 1 131 ? 11.155 -3.265 -20.335 1.00 93.12 131 GLN A O 1
ATOM 1086 N N . GLU A 1 132 ? 12.408 -2.775 -18.535 1.00 91.44 132 GLU A N 1
ATOM 1087 C CA . GLU A 1 132 ? 11.519 -3.408 -17.562 1.00 91.44 132 GLU A CA 1
ATOM 1088 C C . GLU A 1 132 ? 10.662 -2.378 -16.815 1.00 91.44 132 GLU A C 1
ATOM 1090 O O . GLU A 1 132 ? 11.150 -1.300 -16.468 1.00 91.44 132 GLU A O 1
ATOM 1095 N N . PRO A 1 133 ? 9.405 -2.708 -16.464 1.00 92.56 133 PRO A N 1
ATOM 1096 C CA . PRO A 1 133 ? 8.639 -1.868 -15.561 1.00 92.56 133 PRO A CA 1
ATOM 1097 C C . PRO A 1 133 ? 9.327 -1.814 -14.186 1.00 92.56 133 PRO A C 1
ATOM 1099 O O . PRO A 1 133 ? 9.795 -2.844 -13.667 1.00 92.56 133 PRO A O 1
ATOM 1102 N N . PRO A 1 134 ? 9.366 -0.629 -13.550 1.00 95.50 134 PRO A N 1
ATOM 1103 C CA . PRO A 1 134 ? 9.996 -0.471 -12.252 1.00 95.50 134 PRO A CA 1
ATOM 1104 C C . PRO A 1 134 ? 9.300 -1.355 -11.217 1.00 95.50 134 PRO A C 1
ATOM 1106 O O . PRO A 1 134 ? 8.089 -1.569 -11.262 1.00 95.50 134 PRO A O 1
ATOM 1109 N N . MET A 1 135 ? 10.068 -1.828 -10.234 1.00 92.50 135 MET A N 1
ATOM 1110 C CA . MET A 1 135 ? 9.586 -2.760 -9.208 1.00 92.50 135 MET A CA 1
ATOM 1111 C C . MET A 1 135 ? 8.292 -2.289 -8.524 1.00 92.50 135 MET A C 1
ATOM 1113 O O . MET A 1 135 ? 7.399 -3.094 -8.301 1.00 92.50 135 MET A O 1
ATOM 1117 N N . ALA A 1 136 ? 8.157 -0.989 -8.254 1.00 93.75 136 ALA A N 1
ATOM 1118 C CA . ALA A 1 136 ? 6.979 -0.417 -7.600 1.00 93.75 136 ALA A CA 1
ATOM 1119 C C . ALA A 1 136 ? 5.678 -0.538 -8.417 1.00 93.75 136 ALA A C 1
ATOM 1121 O O . ALA A 1 136 ? 4.598 -0.550 -7.838 1.00 93.75 136 ALA A O 1
ATOM 1122 N N . GLN A 1 137 ? 5.771 -0.625 -9.746 1.00 94.69 137 GLN A N 1
ATOM 1123 C CA . GLN A 1 137 ? 4.614 -0.771 -10.636 1.00 94.69 137 GLN A CA 1
ATOM 1124 C C . GLN A 1 137 ? 4.256 -2.236 -10.901 1.00 94.69 137 GLN A C 1
ATOM 1126 O O . GLN A 1 137 ? 3.269 -2.522 -11.575 1.00 94.69 137 GLN A O 1
ATOM 1131 N N . ARG A 1 138 ? 5.044 -3.187 -10.391 1.00 94.62 138 ARG A N 1
ATOM 1132 C CA . ARG A 1 138 ? 4.718 -4.607 -10.518 1.00 94.62 138 ARG A CA 1
ATOM 1133 C C . ARG A 1 138 ? 3.478 -4.895 -9.675 1.00 94.62 138 ARG A C 1
ATOM 1135 O O . ARG A 1 138 ? 3.425 -4.499 -8.512 1.00 94.62 138 ARG A O 1
ATOM 1142 N N . LYS A 1 139 ? 2.502 -5.604 -10.253 1.00 94.38 139 LYS A N 1
ATOM 1143 C CA . LYS A 1 139 ? 1.230 -5.944 -9.585 1.00 94.38 139 LYS A CA 1
ATOM 1144 C C . LYS A 1 139 ? 1.450 -6.631 -8.245 1.00 94.38 139 LYS A C 1
ATOM 1146 O O . LYS A 1 139 ? 0.833 -6.275 -7.254 1.00 94.38 139 LYS A O 1
ATOM 1151 N N . GLU A 1 140 ? 2.424 -7.531 -8.208 1.00 94.06 140 GLU A N 1
ATOM 1152 C CA . GLU A 1 140 ? 2.871 -8.239 -7.007 1.00 94.06 140 GLU A CA 1
ATOM 1153 C C . GLU A 1 140 ? 3.229 -7.303 -5.843 1.00 94.06 140 GLU A C 1
ATOM 1155 O O . GLU A 1 140 ? 3.082 -7.680 -4.685 1.00 94.06 140 GLU A O 1
ATOM 1160 N N . VAL A 1 141 ? 3.705 -6.089 -6.138 1.00 95.75 141 VAL A N 1
ATOM 1161 C CA . VAL A 1 141 ? 4.152 -5.125 -5.129 1.00 95.75 141 VAL A CA 1
ATOM 1162 C C . VAL A 1 141 ? 3.001 -4.243 -4.660 1.00 95.75 141 VAL A C 1
ATOM 1164 O O . VAL A 1 141 ? 2.788 -4.124 -3.454 1.00 95.75 141 VAL A O 1
ATOM 1167 N N . TYR A 1 142 ? 2.260 -3.610 -5.577 1.00 94.50 142 TYR A N 1
ATOM 1168 C CA . TYR A 1 142 ? 1.226 -2.649 -5.178 1.00 94.50 142 TYR A CA 1
ATOM 1169 C C . TYR A 1 142 ? -0.101 -3.313 -4.768 1.00 94.50 142 TYR A C 1
ATOM 1171 O O . TYR A 1 142 ? -0.761 -2.808 -3.861 1.00 94.50 142 TYR A O 1
ATOM 1179 N N . ASP A 1 143 ? -0.456 -4.466 -5.346 1.00 95.94 143 ASP A N 1
ATOM 1180 C CA . ASP A 1 143 ? -1.653 -5.249 -4.987 1.00 95.94 143 ASP A CA 1
ATOM 1181 C C . ASP A 1 143 ? -1.358 -6.310 -3.908 1.00 95.94 143 ASP A C 1
ATOM 1183 O O . ASP A 1 143 ? -2.103 -7.275 -3.745 1.00 95.94 143 ASP A O 1
ATOM 1187 N N . TRP A 1 144 ? -0.272 -6.145 -3.143 1.00 96.31 144 TRP A N 1
ATOM 1188 C CA . TRP A 1 144 ? 0.139 -7.117 -2.124 1.00 96.31 144 TRP A CA 1
ATOM 1189 C C . TRP A 1 144 ? -0.944 -7.381 -1.066 1.00 96.31 144 TRP A C 1
ATOM 1191 O O . TRP A 1 144 ? -1.154 -8.521 -0.649 1.00 96.31 144 TRP A O 1
ATOM 1201 N N . TYR A 1 145 ? -1.632 -6.330 -0.609 1.00 96.31 145 TYR A N 1
ATOM 1202 C CA . TYR A 1 145 ? -2.738 -6.464 0.336 1.00 96.31 145 TYR A CA 1
ATOM 1203 C C . TYR A 1 145 ? -4.077 -6.363 -0.391 1.00 96.31 145 TYR A C 1
ATOM 1205 O O . TYR A 1 145 ? -4.291 -5.411 -1.146 1.00 96.31 145 TYR A O 1
ATOM 1213 N N . PRO A 1 146 ? -5.031 -7.265 -0.104 1.00 95.94 146 PRO A N 1
ATOM 1214 C CA . PRO A 1 146 ? -6.377 -7.121 -0.624 1.00 95.94 146 PRO A CA 1
ATOM 1215 C C . PRO A 1 146 ? -7.038 -5.859 -0.057 1.00 95.94 146 PRO A C 1
ATOM 1217 O O . PRO A 1 146 ? -6.698 -5.357 1.019 1.00 95.94 146 PRO A O 1
ATOM 1220 N N . GLN A 1 147 ? -8.041 -5.350 -0.771 1.00 95.88 147 GLN A N 1
ATOM 1221 C CA . GLN A 1 147 ? -8.739 -4.116 -0.408 1.00 95.88 147 GLN A CA 1
ATOM 1222 C C . GLN A 1 147 ? -9.683 -4.327 0.793 1.00 95.88 147 GLN A C 1
ATOM 1224 O O . GLN A 1 147 ? -10.906 -4.357 0.666 1.00 95.88 147 GLN A O 1
ATOM 1229 N N . HIS A 1 148 ? -9.114 -4.447 1.997 1.00 96.31 148 HIS A N 1
ATOM 1230 C CA . HIS A 1 148 ? -9.829 -4.783 3.236 1.00 96.31 148 HIS A CA 1
ATOM 1231 C C . HIS A 1 148 ? -10.991 -3.841 3.572 1.00 96.31 148 HIS A C 1
ATOM 1233 O O . HIS A 1 148 ? -11.985 -4.274 4.148 1.00 96.31 148 HIS A O 1
ATOM 1239 N N . LYS A 1 149 ? -10.891 -2.558 3.202 1.00 95.81 149 LYS A N 1
ATOM 1240 C CA . LYS A 1 149 ? -11.962 -1.574 3.430 1.00 95.81 149 LYS A CA 1
ATOM 1241 C C . LYS A 1 149 ? -13.243 -1.952 2.692 1.00 95.81 149 LYS A C 1
ATOM 1243 O O . LYS A 1 149 ? -14.322 -1.801 3.258 1.00 95.81 149 LYS A O 1
ATOM 1248 N N . ILE A 1 150 ? -13.116 -2.459 1.463 1.00 96.62 150 ILE A N 1
ATOM 1249 C CA . ILE A 1 150 ? -14.259 -2.870 0.647 1.00 96.62 150 ILE A CA 1
ATOM 1250 C C . ILE A 1 150 ? -14.935 -4.058 1.313 1.00 96.62 150 ILE A C 1
ATOM 1252 O O . ILE A 1 150 ? -16.105 -3.942 1.664 1.00 96.62 150 ILE A O 1
ATOM 1256 N N . TYR A 1 151 ? -14.181 -5.124 1.596 1.00 95.50 151 TYR A N 1
ATOM 1257 C CA . TYR A 1 151 ? -14.703 -6.319 2.260 1.00 95.50 151 TYR A CA 1
ATOM 1258 C C . TYR A 1 151 ? -15.394 -5.995 3.583 1.00 95.50 151 TYR A C 1
ATOM 1260 O O . TYR A 1 151 ? -16.544 -6.373 3.773 1.00 95.50 151 TYR A O 1
ATOM 1268 N N . TYR A 1 152 ? -14.736 -5.226 4.454 1.00 95.19 152 TYR A N 1
ATOM 1269 C CA . TYR A 1 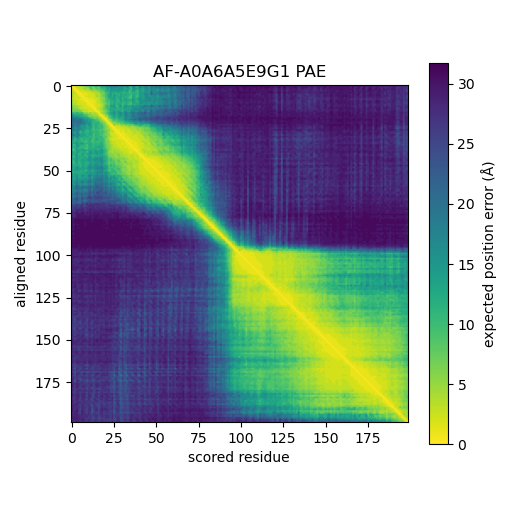152 ? -15.313 -4.828 5.736 1.00 95.19 152 TYR A CA 1
ATOM 1270 C C . TYR A 1 152 ? -16.594 -4.004 5.560 1.00 95.19 152 TYR A C 1
ATOM 1272 O O . TYR A 1 152 ? -17.599 -4.265 6.212 1.00 95.19 152 TYR A O 1
ATOM 1280 N N . SER A 1 153 ? -16.590 -3.009 4.669 1.00 96.38 153 SER A N 1
ATOM 1281 C CA . SER A 1 153 ? -17.778 -2.179 4.439 1.00 96.38 153 SER A CA 1
ATOM 1282 C C . SER A 1 153 ? -18.936 -2.968 3.826 1.00 96.38 153 SER A C 1
ATOM 1284 O O . SER A 1 153 ? -20.094 -2.711 4.147 1.00 96.38 153 SER A O 1
ATOM 1286 N N . MET A 1 154 ? -18.624 -3.934 2.964 1.00 96.38 154 MET A N 1
ATOM 1287 C CA . MET A 1 154 ? -19.590 -4.788 2.291 1.00 96.38 154 MET A CA 1
ATOM 1288 C C . MET A 1 154 ? -20.269 -5.718 3.294 1.00 96.38 154 MET A C 1
ATOM 1290 O O . MET A 1 154 ? -21.493 -5.712 3.383 1.00 96.38 154 MET A O 1
ATOM 1294 N N . THR A 1 155 ? -19.501 -6.455 4.102 1.00 95.62 155 THR A N 1
ATOM 1295 C CA . THR A 1 155 ? -20.067 -7.379 5.097 1.00 95.62 155 THR A CA 1
ATOM 1296 C C . THR A 1 155 ? -20.851 -6.647 6.181 1.00 95.62 155 THR A C 1
ATOM 1298 O O . THR A 1 155 ? -21.909 -7.119 6.584 1.00 95.62 155 THR A O 1
ATOM 1301 N N . GLN A 1 156 ? -20.409 -5.455 6.595 1.00 95.62 156 GLN A N 1
ATOM 1302 C CA . GLN A 1 156 ? -21.160 -4.612 7.532 1.00 95.62 156 GLN A CA 1
ATOM 1303 C C . GLN A 1 156 ? -22.514 -4.173 6.960 1.00 95.62 156 GLN A C 1
ATOM 1305 O O . GLN A 1 156 ? -23.531 -4.270 7.643 1.00 95.62 156 GLN A O 1
ATOM 1310 N N . LYS A 1 157 ? -22.560 -3.733 5.695 1.00 96.94 157 LYS A N 1
ATOM 1311 C CA . LYS A 1 157 ? -23.827 -3.378 5.033 1.00 96.94 157 LYS A CA 1
ATOM 1312 C C . LYS A 1 157 ? -24.760 -4.583 4.925 1.00 96.94 157 LYS A C 1
ATOM 1314 O O . LYS A 1 157 ? -25.933 -4.463 5.260 1.00 96.94 157 LYS A O 1
ATOM 1319 N N . LEU A 1 158 ? -24.234 -5.739 4.520 1.00 96.94 158 LEU A N 1
ATOM 1320 C CA . LEU A 1 158 ? -25.006 -6.982 4.443 1.00 96.94 158 LEU A CA 1
ATOM 1321 C C . LEU A 1 158 ? -25.539 -7.416 5.813 1.00 96.94 158 LEU A C 1
ATOM 1323 O O . LEU A 1 158 ? -26.669 -7.890 5.901 1.00 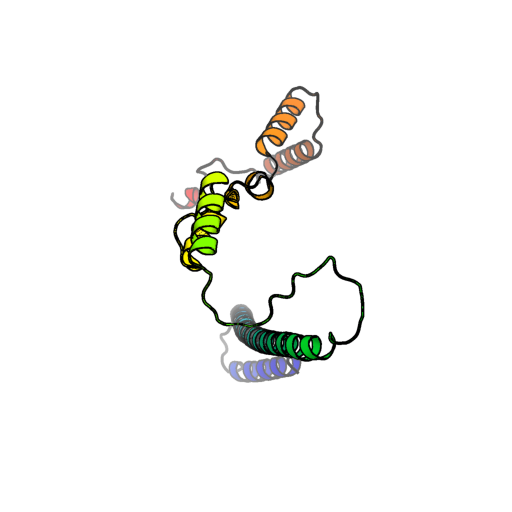96.94 158 LEU A O 1
ATOM 1327 N N . ARG A 1 159 ? -24.765 -7.195 6.883 1.00 95.81 159 ARG A N 1
ATOM 1328 C CA . ARG A 1 159 ? -25.202 -7.425 8.264 1.00 95.81 159 ARG A CA 1
ATOM 1329 C C . ARG A 1 159 ? -26.369 -6.525 8.648 1.00 95.81 159 ARG A C 1
ATOM 1331 O O . ARG A 1 159 ? -27.356 -7.016 9.181 1.00 95.81 159 ARG A O 1
ATOM 1338 N N . PHE A 1 160 ? -26.305 -5.232 8.332 1.00 95.00 160 PHE A N 1
ATOM 1339 C CA . PHE A 1 160 ? -27.417 -4.312 8.601 1.00 95.00 160 PHE A CA 1
ATOM 1340 C C . PHE A 1 160 ? -28.676 -4.629 7.788 1.00 95.00 160 PHE A C 1
ATOM 1342 O O . PHE A 1 160 ? -29.778 -4.381 8.263 1.00 95.00 160 PHE A O 1
ATOM 1349 N N . MET A 1 161 ? -28.521 -5.209 6.597 1.00 96.8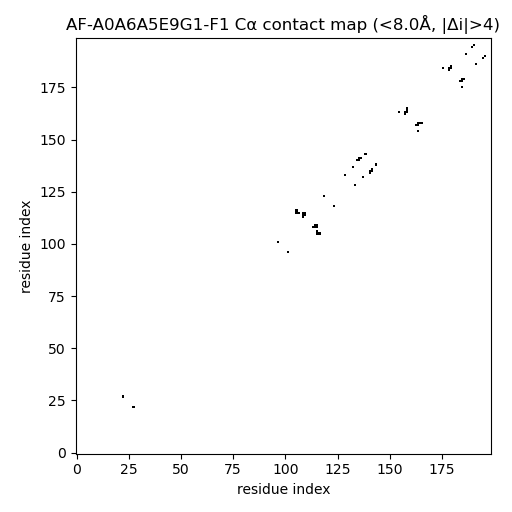1 161 MET A N 1
ATOM 1350 C CA . MET A 1 161 ? -29.636 -5.701 5.780 1.00 96.81 161 MET A CA 1
ATOM 1351 C C . MET A 1 161 ? -30.177 -7.063 6.248 1.00 96.81 161 MET A C 1
ATOM 1353 O O . MET A 1 161 ? -31.164 -7.538 5.698 1.00 96.81 161 MET A O 1
ATOM 1357 N N . GLY A 1 162 ? -29.538 -7.715 7.227 1.00 94.94 162 GLY A N 1
ATOM 1358 C CA . GLY A 1 162 ? -29.922 -9.046 7.710 1.00 94.94 162 GLY A CA 1
ATOM 1359 C C . GLY A 1 162 ? -29.564 -10.199 6.765 1.00 94.94 162 GLY A C 1
ATOM 1360 O O . GLY A 1 162 ? -29.946 -11.335 7.022 1.00 94.94 162 GLY A O 1
ATOM 1361 N N . LEU A 1 163 ? -28.818 -9.930 5.689 1.00 96.31 163 LEU A N 1
ATOM 1362 C CA . LEU A 1 163 ? -28.402 -10.929 4.696 1.00 96.31 163 LEU A CA 1
ATOM 1363 C C . LEU A 1 163 ? -27.174 -11.729 5.147 1.00 96.31 163 LEU A C 1
ATOM 1365 O O . LEU A 1 163 ? -26.947 -12.841 4.678 1.00 96.31 163 LEU A O 1
ATOM 1369 N N . PHE A 1 164 ? -26.361 -11.151 6.033 1.00 95.19 164 PHE A N 1
ATOM 1370 C CA . PHE A 1 164 ? -25.138 -11.762 6.543 1.00 95.19 164 PHE A CA 1
ATOM 1371 C C . PHE A 1 164 ? -25.121 -11.747 8.071 1.00 95.19 164 PHE A C 1
ATOM 1373 O O . PHE A 1 164 ? -25.349 -10.707 8.688 1.00 95.19 164 PHE A O 1
ATOM 1380 N N . ARG A 1 165 ? -24.812 -12.890 8.689 1.00 96.19 165 ARG A N 1
ATOM 1381 C CA . ARG A 1 165 ? -24.666 -13.007 10.143 1.00 96.19 165 ARG A CA 1
ATOM 1382 C C . ARG A 1 165 ? -23.187 -13.084 10.515 1.00 96.19 165 ARG A C 1
ATOM 1384 O O . ARG A 1 165 ? -22.515 -14.051 10.176 1.00 96.19 165 ARG A O 1
ATOM 1391 N N . ASP A 1 166 ? -22.698 -12.060 11.212 1.00 95.75 166 ASP A N 1
ATOM 1392 C CA . ASP A 1 166 ? -21.310 -11.966 11.678 1.00 95.75 166 ASP A CA 1
ATOM 1393 C C . ASP A 1 166 ? -21.223 -12.283 13.179 1.00 95.75 166 ASP A C 1
ATOM 1395 O O . ASP A 1 166 ? -21.375 -11.404 14.031 1.00 95.75 166 ASP A O 1
ATOM 1399 N N . GLU A 1 167 ? -20.949 -13.547 13.503 1.00 95.44 167 GLU A N 1
ATOM 1400 C CA . GLU A 1 167 ? -20.828 -14.029 14.887 1.00 95.44 167 GLU A CA 1
ATOM 1401 C C . GLU A 1 167 ? -19.722 -13.306 15.671 1.00 95.44 167 GLU A C 1
ATOM 1403 O O . GLU A 1 167 ? -19.812 -13.122 16.889 1.00 95.44 167 GLU A O 1
ATOM 1408 N N . HIS A 1 168 ? -18.666 -12.872 14.979 1.00 96.31 168 HIS A N 1
ATOM 1409 C CA . HIS A 1 168 ? -17.537 -12.207 15.609 1.00 96.31 168 HIS A CA 1
ATOM 1410 C C . HIS A 1 168 ? -17.899 -10.782 16.041 1.00 96.31 168 HIS A C 1
ATOM 1412 O O . HIS A 1 168 ? -17.510 -10.342 17.130 1.00 96.31 168 HIS A O 1
ATOM 1418 N N . GLU A 1 169 ? -18.643 -10.042 15.217 1.00 95.25 169 GLU A N 1
ATOM 1419 C CA . GLU A 1 169 ? -19.180 -8.741 15.624 1.00 95.25 169 GLU A CA 1
ATOM 1420 C C . GLU A 1 169 ? -20.262 -8.866 16.700 1.00 95.25 169 GLU A C 1
ATOM 1422 O O . GLU A 1 169 ? -20.208 -8.114 17.677 1.00 95.25 169 GLU A O 1
ATOM 1427 N N . ASP A 1 170 ? -21.160 -9.849 16.595 1.00 95.88 170 ASP A N 1
ATOM 1428 C CA . ASP A 1 170 ? -22.193 -10.113 17.607 1.00 95.88 170 ASP A CA 1
ATOM 1429 C C . ASP A 1 170 ? -21.557 -10.353 18.991 1.00 95.88 170 ASP A C 1
ATOM 1431 O O . ASP A 1 170 ? -21.920 -9.721 19.989 1.00 95.88 170 ASP A O 1
ATOM 1435 N N . PHE A 1 171 ? -20.512 -11.187 19.050 1.00 97.56 171 PHE A N 1
ATOM 1436 C CA . PHE A 1 171 ? -19.768 -11.437 20.284 1.00 97.56 171 PHE A CA 1
ATOM 1437 C C . PHE A 1 171 ? -19.107 -10.166 20.839 1.00 97.56 171 PHE A C 1
ATOM 1439 O O . PHE A 1 171 ? -19.152 -9.891 22.045 1.00 97.56 171 PHE A O 1
ATOM 1446 N N . LYS A 1 172 ? -18.489 -9.351 19.975 1.00 96.62 172 LYS A N 1
ATOM 1447 C CA . LYS A 1 172 ? -17.857 -8.088 20.392 1.00 96.62 172 LYS A CA 1
ATOM 1448 C C . LYS A 1 172 ? -18.877 -7.090 20.928 1.00 96.62 172 LYS A C 1
ATOM 1450 O O . LYS A 1 172 ? -18.556 -6.355 21.869 1.00 96.62 172 LYS A O 1
ATOM 1455 N N . GLU A 1 173 ? -20.063 -7.023 20.338 1.00 95.62 173 GLU A N 1
ATOM 1456 C CA . GLU A 1 173 ? -21.148 -6.148 20.775 1.00 95.62 173 GLU A CA 1
ATOM 1457 C C . GLU A 1 173 ? -21.693 -6.562 22.138 1.00 95.62 173 GLU A C 1
ATOM 1459 O O . GLU A 1 173 ? -21.782 -5.709 23.029 1.00 95.62 173 GLU A O 1
ATOM 1464 N N . GLU A 1 174 ? -21.919 -7.857 22.355 1.00 96.31 174 GLU A N 1
ATOM 1465 C CA . GLU A 1 174 ? -22.389 -8.371 23.642 1.00 96.31 174 GLU A CA 1
ATOM 1466 C C . GLU A 1 174 ? -21.347 -8.150 24.750 1.00 96.31 174 GLU A C 1
ATOM 1468 O O . GLU A 1 174 ? -21.637 -7.593 25.814 1.00 96.31 174 GLU A O 1
ATOM 1473 N N . MET A 1 175 ? -20.070 -8.427 24.472 1.00 95.88 175 MET A N 1
ATOM 1474 C CA . MET A 1 175 ? -18.991 -8.129 25.420 1.00 95.88 175 MET A CA 1
ATOM 1475 C C . MET A 1 175 ? -18.886 -6.632 25.734 1.00 95.88 175 MET A C 1
ATOM 1477 O O . MET A 1 175 ? -18.567 -6.235 26.863 1.00 95.88 175 MET A O 1
ATOM 1481 N N . ARG A 1 176 ? -19.158 -5.767 24.751 1.00 96.06 176 ARG A N 1
ATOM 1482 C CA . ARG A 1 176 ? -19.172 -4.312 24.938 1.00 96.06 176 ARG A CA 1
ATOM 1483 C C . ARG A 1 176 ? -20.367 -3.876 25.786 1.00 96.06 176 ARG A C 1
ATOM 1485 O O . ARG A 1 176 ? -20.186 -2.996 26.629 1.00 96.06 176 ARG A O 1
ATOM 1492 N N . ARG A 1 177 ? -21.542 -4.487 25.611 1.00 96.38 177 ARG A N 1
ATOM 1493 C CA . ARG A 1 177 ? -22.742 -4.268 26.435 1.00 96.38 177 ARG A CA 1
ATOM 1494 C C . ARG A 1 177 ? -22.475 -4.621 27.897 1.00 96.38 177 ARG A C 1
ATOM 1496 O O . ARG A 1 177 ? -22.615 -3.756 28.761 1.00 96.38 177 ARG A O 1
ATOM 1503 N N . LEU A 1 178 ? -21.983 -5.828 28.174 1.00 96.62 178 LEU A N 1
ATOM 1504 C CA . LEU A 1 178 ? -21.646 -6.266 29.535 1.00 96.62 178 LEU A CA 1
ATOM 1505 C C . LEU A 1 178 ? -20.587 -5.369 30.184 1.00 96.62 178 LEU A C 1
ATOM 1507 O O . LEU A 1 178 ? -20.664 -5.031 31.366 1.00 96.62 178 LEU A O 1
ATOM 1511 N N . ARG A 1 179 ? -19.595 -4.920 29.408 1.00 96.06 179 ARG A N 1
ATOM 1512 C CA . ARG A 1 179 ? -18.563 -4.005 29.906 1.00 96.06 179 ARG A CA 1
ATOM 1513 C C . ARG A 1 179 ? -19.128 -2.631 30.284 1.00 96.06 179 ARG A C 1
ATOM 1515 O O . ARG A 1 179 ? -18.664 -2.057 31.269 1.00 96.06 179 ARG A O 1
ATOM 1522 N N . LYS A 1 180 ? -20.107 -2.115 29.532 1.00 95.25 180 LYS A N 1
ATOM 1523 C CA . LYS A 1 180 ? -20.820 -0.872 29.870 1.00 95.25 180 LYS A CA 1
ATOM 1524 C C . LYS A 1 180 ? -21.619 -1.028 31.164 1.00 95.25 180 LYS A C 1
ATOM 1526 O O . LYS A 1 180 ? -21.490 -0.168 32.025 1.00 95.25 180 LYS A O 1
ATOM 1531 N N . LEU A 1 181 ? -22.343 -2.139 31.329 1.00 95.56 181 LEU A N 1
ATOM 1532 C CA . LEU A 1 181 ? -23.094 -2.439 32.559 1.00 95.56 181 LEU A CA 1
ATOM 1533 C C . LEU A 1 181 ? -22.186 -2.509 33.795 1.00 95.56 181 LEU A C 1
ATOM 1535 O O . LEU A 1 181 ? -22.543 -2.024 34.858 1.00 95.56 181 LEU A O 1
ATOM 1539 N N . ARG A 1 182 ? -20.960 -3.023 33.643 1.00 95.75 182 ARG A N 1
ATOM 1540 C CA . ARG A 1 182 ? -19.934 -3.027 34.705 1.00 95.75 182 ARG A CA 1
ATOM 1541 C C . ARG A 1 182 ? -19.302 -1.651 34.979 1.00 95.75 182 ARG A C 1
ATOM 1543 O O . ARG A 1 182 ? -18.320 -1.582 35.715 1.00 95.75 182 ARG A O 1
ATOM 1550 N N . GLY A 1 183 ? -19.746 -0.582 34.312 1.00 93.31 183 GLY A N 1
ATOM 1551 C CA . GLY A 1 183 ? -19.152 0.757 34.411 1.00 93.31 183 GLY A CA 1
ATOM 1552 C C . GLY A 1 183 ? -17.769 0.892 33.758 1.00 93.31 183 GLY A C 1
ATOM 1553 O O . GLY A 1 183 ? -17.124 1.930 33.862 1.00 93.31 183 GLY A O 1
ATOM 1554 N N . LYS A 1 184 ? -17.293 -0.135 33.039 1.00 93.44 184 LYS A N 1
ATOM 1555 C CA . LYS A 1 184 ? -15.984 -0.155 32.354 1.00 93.44 184 LYS A CA 1
ATOM 1556 C C . LYS A 1 184 ? -16.098 0.253 30.879 1.00 93.44 184 LYS A C 1
ATOM 1558 O O . LYS A 1 184 ? -15.289 -0.161 30.043 1.00 93.44 184 LYS A O 1
ATOM 1563 N N . GLY A 1 185 ? -17.137 1.017 30.543 1.00 91.75 185 GLY A N 1
ATOM 1564 C CA . GLY A 1 185 ? -17.376 1.533 29.199 1.00 91.75 185 GLY A CA 1
ATOM 1565 C C . GLY A 1 185 ? -16.239 2.434 28.712 1.00 91.75 185 GLY A C 1
ATOM 1566 O O . GLY A 1 185 ? -15.458 2.971 29.497 1.00 91.75 185 GLY A O 1
ATOM 1567 N N . LYS A 1 186 ? -16.130 2.601 27.391 1.00 90.94 186 LYS A N 1
ATOM 1568 C CA . LYS A 1 186 ? -15.187 3.569 26.821 1.00 90.94 186 LYS A CA 1
ATOM 1569 C C . LYS A 1 186 ? -15.643 4.976 27.246 1.00 90.94 186 LYS A C 1
ATOM 1571 O O . LYS A 1 186 ? -16.788 5.311 26.947 1.00 90.94 186 LYS A O 1
ATOM 1576 N N . PRO A 1 187 ? -14.798 5.777 27.922 1.00 91.62 187 PRO A N 1
ATOM 1577 C CA . PRO A 1 187 ? -15.171 7.131 28.317 1.00 91.62 187 PRO A CA 1
ATOM 1578 C C . PRO A 1 187 ? -15.432 7.986 27.076 1.00 91.62 187 PRO A C 1
ATOM 1580 O O . PRO A 1 187 ? -14.877 7.717 25.999 1.00 91.62 187 PRO A O 1
ATOM 1583 N N . LYS A 1 188 ? -16.248 9.032 27.226 1.00 91.06 188 LYS A N 1
ATOM 1584 C CA . LYS A 1 188 ? -16.464 10.005 26.156 1.00 91.06 188 LYS A CA 1
ATOM 1585 C C . LYS A 1 188 ? -15.123 10.636 25.778 1.00 91.06 188 LYS A C 1
ATOM 1587 O O . LYS A 1 188 ? -14.237 10.836 26.616 1.00 91.06 188 LYS A O 1
ATOM 1592 N N . LYS A 1 189 ? -14.931 10.898 24.485 1.00 91.19 189 LYS A N 1
ATOM 1593 C CA . LYS A 1 189 ? -13.695 11.509 23.983 1.00 91.19 189 LYS A CA 1
ATOM 1594 C C . LYS A 1 189 ? -13.498 12.853 24.695 1.00 91.19 189 LYS A C 1
ATOM 1596 O O . LYS A 1 189 ? -14.383 13.693 24.650 1.00 91.19 189 LYS A O 1
ATOM 1601 N N . GLY A 1 190 ? -12.356 13.028 25.358 1.00 88.25 190 GLY A N 1
ATOM 1602 C CA . GLY A 1 190 ? -12.058 14.222 26.159 1.00 88.25 190 GLY A CA 1
ATOM 1603 C C . GLY A 1 190 ? -12.252 14.046 27.667 1.00 88.25 190 GLY A C 1
ATOM 1604 O O . GLY A 1 190 ? -11.544 14.689 28.421 1.00 88.25 190 GLY A O 1
ATOM 1605 N N . GLU A 1 191 ? -13.070 13.098 28.127 1.00 87.31 191 GLU A N 1
ATOM 1606 C CA . GLU A 1 191 ? -13.342 12.838 29.558 1.00 87.31 191 GLU A CA 1
ATOM 1607 C C . GLU A 1 191 ? -12.464 11.709 30.128 1.00 87.31 191 GLU A C 1
ATOM 1609 O O . GLU A 1 191 ? -12.786 11.033 31.103 1.00 87.31 191 GLU A O 1
ATOM 1614 N N . GLY A 1 192 ? -11.322 11.454 29.486 1.00 87.50 192 GLY A N 1
ATOM 1615 C CA . GLY A 1 192 ? -10.377 10.451 29.960 1.00 87.50 192 GLY A CA 1
ATOM 1616 C C . GLY A 1 192 ? -9.776 10.834 31.314 1.00 87.50 192 GLY A C 1
ATOM 1617 O O . GLY A 1 192 ? -9.783 11.993 31.719 1.00 87.50 192 GLY A O 1
ATOM 1618 N N . LYS A 1 193 ? -9.124 9.871 31.976 1.00 85.19 193 LYS A N 1
ATOM 1619 C CA . LYS A 1 193 ? -8.475 10.059 33.291 1.00 85.19 193 LYS A CA 1
ATOM 1620 C C . LYS A 1 193 ? -7.543 11.280 33.389 1.00 85.19 193 LYS A C 1
ATOM 1622 O O . LYS A 1 193 ? -7.275 11.755 34.483 1.00 85.19 193 LYS A O 1
ATOM 1627 N N . ARG A 1 194 ? -7.012 11.765 32.260 1.00 85.38 194 ARG A N 1
ATOM 1628 C CA . ARG A 1 194 ? -6.159 12.962 32.196 1.00 85.38 194 ARG A CA 1
ATOM 1629 C C . ARG A 1 194 ? -6.940 14.273 32.336 1.00 85.38 194 ARG A C 1
ATOM 1631 O O . ARG A 1 194 ? -6.387 15.219 32.873 1.00 85.38 194 ARG A O 1
ATOM 1638 N N . ALA A 1 195 ? -8.185 14.335 31.870 1.00 80.44 195 ALA A N 1
ATOM 1639 C CA . ALA A 1 195 ? -9.000 15.546 31.934 1.00 80.44 195 ALA A CA 1
ATOM 1640 C C . ALA A 1 195 ? -9.533 15.810 33.346 1.00 80.44 195 ALA A C 1
ATOM 1642 O O . ALA A 1 195 ? -9.527 16.950 33.788 1.00 80.44 195 ALA A O 1
ATOM 1643 N N . GLY A 1 196 ? -9.881 14.757 34.094 1.00 73.12 196 GLY A N 1
ATOM 1644 C CA . GLY A 1 196 ? -10.294 14.890 35.497 1.00 73.12 196 GLY A CA 1
ATOM 1645 C C . GLY A 1 196 ? -9.183 15.363 36.443 1.00 73.12 196 GLY A C 1
ATOM 1646 O O . GLY A 1 196 ? -9.485 15.875 37.507 1.00 73.12 196 GLY A O 1
ATOM 1647 N N . LYS A 1 197 ? -7.906 15.226 36.057 1.00 76.56 197 LYS A N 1
ATOM 1648 C CA . LYS A 1 197 ? -6.751 15.701 36.843 1.00 76.56 197 LYS A CA 1
ATOM 1649 C C . LYS A 1 197 ? -6.399 17.176 36.616 1.00 76.56 197 LYS A C 1
ATOM 1651 O O . LYS A 1 197 ? -5.487 17.668 37.264 1.00 76.56 197 LYS A O 1
ATOM 1656 N N . LYS A 1 198 ? -7.026 17.835 35.637 1.00 68.75 198 LYS A N 1
ATOM 1657 C CA . LYS A 1 198 ? -6.782 19.250 35.304 1.00 68.75 198 LYS A CA 1
ATOM 1658 C C . LYS A 1 198 ? -7.787 20.208 35.963 1.00 68.75 198 LYS A C 1
ATOM 1660 O O . LYS A 1 198 ? -7.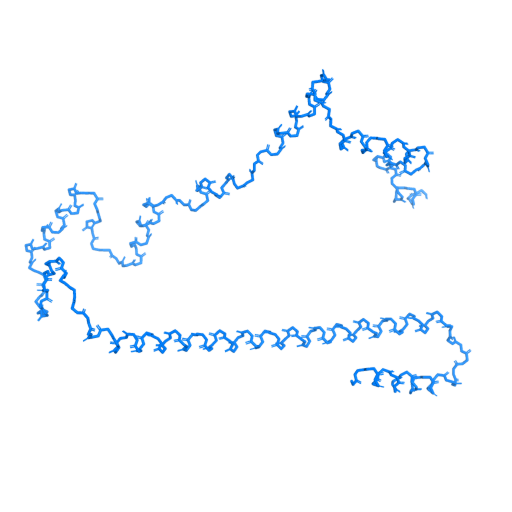730 21.396 35.670 1.00 68.75 198 LYS A O 1
ATOM 1665 N N . LYS A 1 199 ? -8.708 19.689 36.777 1.00 56.28 199 LYS A N 1
ATOM 1666 C CA . LYS A 1 199 ? -9.596 20.478 37.632 1.00 56.28 199 LYS A CA 1
ATOM 1667 C C . LYS A 1 199 ? -9.022 20.555 39.034 1.00 56.28 199 LYS A C 1
ATOM 1669 O O . LYS A 1 199 ? -8.401 19.546 39.438 1.00 56.28 199 LYS A O 1
#

InterPro domains:
  IPR013219 Small ribosomal subunit protein mS33 [PF08293] (100-189)
  IPR013219 Small ribosomal subunit protein mS33 [PTHR13362] (94-199)

pLDDT: mean 78.58, std 18.33, range [36.81, 97.56]